Protein AF-0000000079130208 (afdb_homodimer)

Nearest PDB structures (foldseek):
  7znk-assembly1_K  TM=9.258E-01  e=3.453E-11  Homo sapiens
  8qzs-assembly1_E  TM=8.560E-01  e=3.528E-07  Homo sapiens
  4ci8-assembly1_A  TM=9.198E-01  e=1.314E-05  Homo sapiens
  9esi-assembly1_C  TM=5.363E-01  e=1.076E-07  Schizosaccharomyces pombe
  7r7a-assembly1_p  TM=5.835E-01  e=1.689E-06  Saccharomyces cerevisiae BY4741

Solvent-accessible surface area (backbone atoms only — not comparable to full-atom values): 15436 Å² total; per-residue (Å²): 129,77,38,45,34,37,36,29,40,28,37,82,92,51,90,53,72,40,86,67,38,64,41,64,74,58,86,28,56,66,48,26,58,34,60,39,60,75,41,87,49,33,36,36,38,14,12,52,63,18,34,36,33,37,27,36,61,84,76,35,41,66,76,41,67,42,80,52,79,54,35,22,49,30,40,32,49,27,57,84,41,56,33,34,41,34,32,22,78,79,43,37,35,33,34,22,36,52,89,79,44,39,75,77,40,79,46,74,60,77,62,58,81,46,54,51,57,40,79,56,38,60,44,46,39,64,86,45,68,37,36,33,36,33,28,37,57,46,85,70,78,78,57,65,52,84,115,128,75,38,48,33,35,35,26,38,30,38,81,92,50,92,49,77,38,86,66,42,62,43,65,77,58,84,26,55,66,45,25,59,36,55,36,60,76,42,86,50,34,37,37,39,14,13,52,61,18,34,36,33,38,27,36,64,84,78,37,41,68,75,41,67,42,78,51,80,56,35,22,48,30,43,34,50,29,60,84,43,56,34,34,42,35,32,21,78,77,41,36,36,35,34,23,36,52,88,79,44,39,75,75,42,80,45,74,61,77,62,58,81,22,51,52,59,40,79,59,39,62,45,50,40,70,86,47,70,38,34,33,34,33,29,34,54,42,89,66,81,80,54,57,58,76,115

Foldseek 3Di:
DQQKDWDWDDDPVDPDIDGQAIADDDPAHWQDKEAQLVDRQWMWTFAQSQWIFIDRRVVNDTDDTDRHPGRWHEWDAQNVRQWMWIAHFQGKIFIAGNVVRDTPDIDHDDDDPQFPWTWDYWDADPVSPDIDTDTDGDVPPDSPPPD/DQQKDWDWDDDPVDDDTDTQAIADDAPAHWQDKDAQLVDRQWMWTFAQSQWIFIDRRVVSDTDDTDRHPGRWHEWDAQNVRQWMWIAHFQGKIFIAGNVVRDTDDIDHDPDPPLFPWTWDYWDADPVRPDIDTDTDGDVDDGSPPPD

Organism: Lactuca saligna (NCBI:txid75948)

Sequence (294 aa):
MDQTTWVWHIEPHGHSKVKDLELKGHTNSVDQLCWDPKHADLIATASGDKNVCLWDVCSGKCSHQPELSGENINITYKPDGTHVAVENRDDELRILDVRKFKPIHKLKFNYEASILLFVNEIAWNMSGDMLFLTTLPSRAGNPSLALMDQTTWVWHIEPHGHSKVKDLELKGHTNSVDQLCWDPKHADLIATASGDKNVCLWDVCSGKCSHQPELSGENINITYKPDGTHVAVENRDDELRILDVRKFKPIHKLKFNYEASILLFVNEIAWNMSGDMLFLTTLPSRAGNPSLAL

Radius of gyration: 18.21 Å; Cα contacts (8 Å, |Δi|>4): 818; chains: 2; bounding box: 59×43×38 Å

InterPro domains:
  IPR001680 WD40 repeat [PF00400] (22-56)
  IPR001680 WD40 repeat [PS50082] (23-65)
  IPR001680 WD40 repeat [SM00320] (16-56)
  IPR015943 WD40/YVTN repeat-like-containing domain superfamily [G3DSA:2.130.10.10] (1-142)
  IPR019775 WD40 repeat, conserved site [PS00678] (43-57)
  IPR024977 Anaphase-promoting complex subunit 4-like, WD40 domain [PF12894] (74-126)
  IPR036322 WD40-repeat-containing domain superfamily [SSF50978] (2-135)
  IPR040132 TREX component Tex1/THOC3 [PTHR22839] (2-135)

Secondary structure (DSSP, 8-state):
----EEEEEE-TT---EEEEEEE---SS-EEEEEE-SS-TTEEEEEETTSBEEEEETTTTEEEE--B-SS-EEEEEE-TTSSEEEEEETTSEEEEEETTTTEEEEEEE----TTS-EEEEEEEE-TTSS-EEEEEEE-S-S------/---PEEEEEE-TT-S-EEEEEEE---SS-EEEEEE-SS-TTEEEEEETTSBEEEEETTTTEEEE--B-SS-EEEEEE-TTSSEEEEEETTSEEEEEETTTTEEEEEEE----TTS-EEEEEEEE-TTSS-EEEEEEE-SSS------

pLDDT: mean 78.37, std 16.74, range [18.05, 95.06]

Structure (mmCIF, N/CA/C/O backbone):
data_AF-0000000079130208-model_v1
#
loop_
_entity.id
_entity.type
_entity.pdbx_description
1 polymer 'Anaphase-promoting complex subunit 4-like WD40 domain-containing protein'
#
loop_
_atom_site.group_PDB
_atom_site.id
_atom_site.type_symbol
_atom_site.label_atom_id
_atom_site.label_alt_id
_atom_site.label_comp_id
_atom_site.label_asym_id
_atom_site.label_entity_id
_atom_site.label_seq_id
_atom_site.pdbx_PDB_ins_code
_atom_site.Cartn_x
_atom_site.Cartn_y
_atom_site.Cartn_z
_atom_site.occupancy
_atom_site.B_iso_or_equiv
_atom_site.auth_seq_id
_atom_site.auth_comp_id
_atom_site.auth_asym_id
_atom_site.auth_atom_id
_atom_site.pdbx_PDB_model_num
ATOM 1 N N . MET A 1 1 ? -9.805 -18.078 13.758 1 44.69 1 MET A N 1
ATOM 2 C CA . MET A 1 1 ? -10.156 -16.656 13.766 1 44.69 1 MET A CA 1
ATOM 3 C C . MET A 1 1 ? -10.656 -16.219 12.391 1 44.69 1 MET A C 1
ATOM 5 O O . MET A 1 1 ? -10.25 -16.781 11.375 1 44.69 1 MET A O 1
ATOM 9 N N . ASP A 1 2 ? -11.875 -15.523 12.25 1 54 2 ASP A N 1
ATOM 10 C CA . ASP A 1 2 ? -12.484 -15.086 10.992 1 54 2 ASP A CA 1
ATOM 11 C C . ASP A 1 2 ? -11.547 -14.156 10.227 1 54 2 ASP A C 1
ATOM 13 O O . ASP A 1 2 ? -11.219 -13.07 10.703 1 54 2 ASP A O 1
ATOM 17 N N . GLN A 1 3 ? -10.906 -14.711 9.18 1 72.69 3 GLN A N 1
ATOM 18 C CA . GLN A 1 3 ? -9.93 -14 8.359 1 72.69 3 GLN A CA 1
ATOM 19 C C . GLN A 1 3 ? -10.609 -13.211 7.246 1 72.69 3 GLN A C 1
ATOM 21 O O . GLN A 1 3 ? -10.047 -13.047 6.16 1 72.69 3 GLN A O 1
ATOM 26 N N . THR A 1 4 ? -11.797 -12.758 7.602 1 73.62 4 THR A N 1
ATOM 27 C CA . THR A 1 4 ? -12.562 -12.047 6.586 1 73.62 4 THR A CA 1
ATOM 28 C C . THR A 1 4 ? -12.039 -10.625 6.41 1 73.62 4 THR A C 1
ATOM 30 O O . THR A 1 4 ? -11.773 -9.922 7.395 1 73.62 4 THR A O 1
ATOM 33 N N . THR A 1 5 ? -11.711 -10.328 5.16 1 76.81 5 THR A N 1
ATOM 34 C CA . THR A 1 5 ? -11.391 -8.945 4.824 1 76.81 5 THR A CA 1
ATOM 35 C C . THR A 1 5 ? -12.633 -8.211 4.332 1 76.81 5 THR A C 1
ATOM 37 O O . THR A 1 5 ? -13.391 -8.734 3.514 1 76.81 5 THR A O 1
ATOM 40 N N . TRP A 1 6 ? -12.828 -7.074 4.973 1 77.94 6 TRP A N 1
ATOM 41 C CA . TRP A 1 6 ? -13.93 -6.215 4.555 1 77.94 6 TRP A CA 1
ATOM 42 C C . TRP A 1 6 ? -13.422 -5.02 3.758 1 77.94 6 TRP A C 1
ATOM 44 O O . TRP A 1 6 ? -12.414 -4.406 4.125 1 77.94 6 TRP A O 1
ATOM 54 N N . VAL A 1 7 ? -14.133 -4.785 2.684 1 77.12 7 VAL A N 1
ATOM 55 C CA . VAL A 1 7 ? -13.883 -3.576 1.904 1 77.12 7 VAL A CA 1
ATOM 56 C C . VAL A 1 7 ? -15.047 -2.605 2.062 1 77.12 7 VAL A C 1
ATOM 58 O O . VAL A 1 7 ? -16.203 -2.967 1.816 1 77.12 7 VAL A O 1
ATOM 61 N N . TRP A 1 8 ? -14.727 -1.449 2.543 1 78.69 8 TRP A N 1
ATOM 62 C CA . TRP A 1 8 ? -15.703 -0.385 2.73 1 78.69 8 TRP A CA 1
ATOM 63 C C . TRP A 1 8 ? -15.539 0.704 1.676 1 78.69 8 TRP A C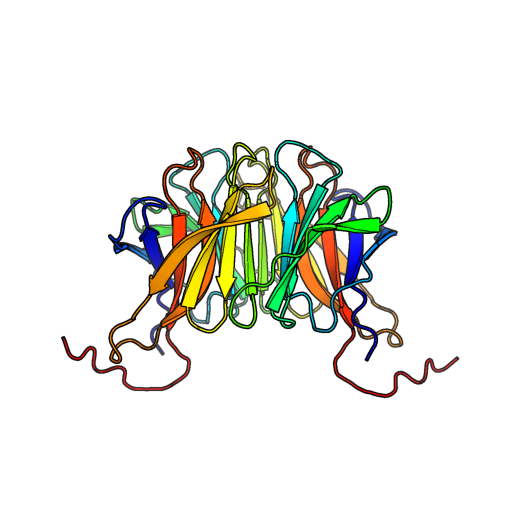 1
ATOM 65 O O . TRP A 1 8 ? -14.414 0.999 1.254 1 78.69 8 TRP A O 1
ATOM 75 N N . HIS A 1 9 ? -16.672 1.173 1.31 1 79.06 9 HIS A N 1
ATOM 76 C CA . HIS A 1 9 ? -16.656 2.346 0.444 1 79.06 9 HIS A CA 1
ATOM 77 C C . HIS A 1 9 ? -16.984 3.613 1.228 1 79.06 9 HIS A C 1
ATOM 79 O O . HIS A 1 9 ? -17.938 3.635 2.014 1 79.06 9 HIS A O 1
ATOM 85 N N . ILE A 1 10 ? -16.078 4.488 1.075 1 76.94 10 ILE A N 1
ATOM 86 C CA . ILE A 1 10 ? -16.328 5.789 1.685 1 76.94 10 ILE A CA 1
ATOM 87 C C . ILE A 1 10 ? -16.266 6.879 0.616 1 76.94 10 ILE A C 1
ATOM 89 O O . ILE A 1 10 ? -15.359 6.891 -0.218 1 76.94 10 ILE A O 1
ATOM 93 N N . GLU A 1 11 ? -17.281 7.672 0.615 1 76.25 11 GLU A N 1
ATOM 94 C CA . GLU A 1 11 ? -17.234 8.852 -0.243 1 76.25 11 GLU A CA 1
ATOM 95 C C . GLU A 1 11 ? -16.453 9.984 0.411 1 76.25 11 GLU A C 1
ATOM 97 O O . GLU A 1 11 ? -16.75 10.383 1.539 1 76.25 11 GLU A O 1
ATOM 102 N N . PRO A 1 12 ? -15.328 10.438 -0.273 1 71.25 12 PRO A N 1
ATOM 103 C CA . PRO A 1 12 ? -14.461 11.445 0.33 1 71.25 12 PRO A CA 1
ATOM 104 C C . PRO A 1 12 ? -15.234 12.664 0.832 1 71.25 12 PRO A C 1
ATOM 106 O O . PRO A 1 12 ? -14.836 13.281 1.823 1 71.25 12 PRO A O 1
ATOM 109 N N . HIS A 1 13 ? -16.312 13.016 0.203 1 69.88 13 HIS A N 1
ATOM 110 C CA . HIS A 1 13 ? -17.047 14.203 0.611 1 69.88 13 HIS A CA 1
ATOM 111 C C . HIS A 1 13 ? -18.297 13.828 1.419 1 69.88 13 HIS A C 1
ATOM 113 O O . HIS A 1 13 ? -19.078 14.695 1.787 1 69.88 13 HIS A O 1
ATOM 119 N N . GLY A 1 14 ? -18.391 12.484 1.77 1 65.56 14 GLY A N 1
ATOM 120 C CA . GLY A 1 14 ? -19.547 12.031 2.506 1 65.56 14 GLY A CA 1
ATOM 121 C C . GLY A 1 14 ? -19.203 11.367 3.826 1 65.56 14 GLY A C 1
ATOM 122 O O . GLY A 1 14 ? -18.031 11.258 4.18 1 65.56 14 GLY A O 1
ATOM 123 N N . HIS A 1 15 ? -20.156 11.195 4.688 1 62.25 15 HIS A N 1
ATOM 124 C CA . HIS A 1 15 ? -19.969 10.562 5.988 1 62.25 15 HIS A CA 1
ATOM 125 C C . HIS A 1 15 ? -20.469 9.117 5.965 1 62.25 15 HIS A C 1
ATOM 127 O O . HIS A 1 15 ? -20.484 8.445 7.004 1 62.25 15 HIS A O 1
ATOM 133 N N . SER A 1 16 ? -20.766 8.812 4.777 1 64.56 16 SER A N 1
ATOM 134 C CA . SER A 1 16 ? -21.344 7.473 4.77 1 64.56 16 SER A CA 1
ATOM 135 C C . SER A 1 16 ? -20.281 6.414 4.465 1 64.56 16 SER A C 1
ATOM 137 O O . SER A 1 16 ? -19.375 6.645 3.664 1 64.56 16 SER A O 1
ATOM 139 N N . LYS A 1 17 ? -20.25 5.488 5.406 1 64.56 17 LYS A N 1
ATOM 140 C CA . LYS A 1 17 ? -19.5 4.262 5.156 1 64.56 17 LYS A CA 1
ATOM 141 C C . LYS A 1 17 ? -20.438 3.084 4.895 1 64.56 17 LYS A C 1
ATOM 143 O O . LYS A 1 17 ? -21.375 2.855 5.652 1 64.56 17 LYS A O 1
ATOM 148 N N . VAL A 1 18 ? -20.297 2.611 3.678 1 68.94 18 VAL A N 1
ATOM 149 C CA . VAL A 1 18 ? -21.109 1.445 3.352 1 68.94 18 VAL A CA 1
ATOM 150 C C . VAL A 1 18 ? -20.203 0.227 3.154 1 68.94 18 VAL A C 1
ATOM 152 O O . VAL A 1 18 ? -19.172 0.311 2.486 1 68.94 18 VAL A O 1
ATOM 155 N N . LYS A 1 19 ? -20.516 -0.741 4.207 1 64.69 19 LYS A N 1
ATOM 156 C CA . LYS A 1 19 ? -19.906 -2.029 3.906 1 64.69 19 LYS A CA 1
ATOM 157 C C . LYS A 1 19 ? -20.266 -2.5 2.502 1 64.69 19 LYS A C 1
ATOM 159 O O . LYS A 1 19 ? -21.453 -2.602 2.162 1 64.69 19 LYS A O 1
ATOM 164 N N . ASP A 1 20 ? -19.125 -2.682 1.84 1 67.19 20 ASP A N 1
ATOM 165 C CA . ASP A 1 20 ? -19.391 -2.967 0.433 1 67.19 20 ASP A CA 1
ATOM 166 C C . ASP A 1 20 ? -19.188 -4.445 0.122 1 67.19 20 ASP A C 1
ATOM 168 O O . ASP A 1 20 ? -20.016 -5.074 -0.538 1 67.19 20 ASP A O 1
ATOM 172 N N . LEU A 1 21 ? -18.062 -4.961 0.604 1 76.56 21 LEU A N 1
ATOM 173 C CA . LEU A 1 21 ? -17.688 -6.262 0.064 1 76.56 21 LEU A CA 1
ATOM 174 C C . LEU A 1 21 ? -16.953 -7.094 1.116 1 76.56 21 LEU A C 1
ATOM 176 O O . LEU A 1 21 ? -16.156 -6.566 1.888 1 76.56 21 LEU A O 1
ATOM 180 N N . GLU A 1 22 ? -17.375 -8.352 1.214 1 80.88 22 GLU A N 1
ATOM 181 C CA . GLU A 1 22 ? -16.688 -9.352 2.021 1 80.88 22 GLU A CA 1
ATOM 182 C C . GLU A 1 22 ? -15.82 -10.258 1.154 1 80.88 22 GLU A C 1
ATOM 184 O O . GLU A 1 22 ? -16.297 -10.852 0.189 1 80.88 22 GLU A O 1
ATOM 189 N N . LEU A 1 23 ? -14.602 -10.25 1.547 1 83.38 23 LEU A N 1
ATOM 190 C CA . LEU A 1 23 ? -13.688 -11.164 0.877 1 83.38 23 LEU A CA 1
ATOM 191 C C . LEU A 1 23 ? -13.297 -12.32 1.8 1 83.38 23 LEU A C 1
ATOM 193 O O . LEU A 1 23 ? -12.586 -12.109 2.787 1 83.38 23 LEU A O 1
ATOM 197 N N . LYS A 1 24 ? -13.852 -13.445 1.445 1 84.62 24 LYS A N 1
ATOM 198 C CA . LYS A 1 24 ? -13.602 -14.648 2.232 1 84.62 24 LYS A CA 1
ATOM 199 C C . LYS A 1 24 ? -12.812 -15.68 1.428 1 84.62 24 LYS A C 1
ATOM 201 O O . LYS A 1 24 ? -13.203 -16.031 0.315 1 84.62 24 LYS A O 1
ATOM 206 N N . GLY A 1 25 ? -11.672 -16.062 2.014 1 84.94 25 GLY A N 1
ATOM 207 C CA . GLY A 1 25 ? -10.891 -17.062 1.323 1 84.94 25 GLY A CA 1
ATOM 208 C C . GLY A 1 25 ? -9.523 -17.281 1.941 1 84.94 25 GLY A C 1
ATOM 209 O O . GLY A 1 25 ? -9.086 -18.422 2.105 1 84.94 25 GLY A O 1
ATOM 210 N N . HIS A 1 26 ? -8.867 -16.188 2.264 1 86.75 26 HIS A N 1
ATOM 211 C CA . HIS A 1 26 ? -7.574 -16.328 2.926 1 86.75 26 HIS A CA 1
ATOM 212 C C . HIS A 1 26 ? -7.715 -17.047 4.262 1 86.75 26 HIS A C 1
ATOM 214 O O . HIS A 1 26 ? -8.734 -16.906 4.941 1 86.75 26 HIS A O 1
ATOM 220 N N . THR A 1 27 ? -6.723 -17.781 4.668 1 86.88 27 THR A N 1
ATOM 221 C CA . THR A 1 27 ? -6.738 -18.547 5.914 1 86.88 27 THR A CA 1
ATOM 222 C C . THR A 1 27 ? -5.863 -17.875 6.969 1 86.88 27 THR A C 1
ATOM 224 O O . THR A 1 27 ? -5.699 -18.406 8.07 1 86.88 27 THR A O 1
ATOM 227 N N . ASN A 1 28 ? -5.254 -16.844 6.641 1 86.62 28 ASN A N 1
ATOM 228 C CA . ASN A 1 28 ? -4.504 -15.961 7.523 1 86.62 28 ASN A CA 1
ATOM 229 C C . ASN A 1 28 ? -4.77 -14.492 7.199 1 86.62 28 ASN A C 1
ATOM 231 O O . ASN A 1 28 ? -5.578 -14.18 6.328 1 86.62 28 ASN A O 1
ATOM 235 N N . SER A 1 29 ? -4.195 -13.625 7.926 1 80.81 29 SER A N 1
ATOM 236 C CA . SER A 1 29 ? -4.457 -12.195 7.777 1 80.81 29 SER A CA 1
ATOM 237 C C . SER A 1 29 ? -4.086 -11.711 6.379 1 80.81 29 SER A C 1
ATOM 239 O O . SER A 1 29 ? -3.107 -12.18 5.793 1 80.81 29 SER A O 1
ATOM 241 N N . VAL A 1 30 ? -4.91 -10.82 5.867 1 85.75 30 VAL A N 1
ATOM 242 C CA . VAL A 1 30 ? -4.578 -10.055 4.668 1 85.75 30 VAL A CA 1
ATOM 243 C C . VAL A 1 30 ? -3.787 -8.812 5.051 1 85.75 30 VAL A C 1
ATOM 245 O O . VAL A 1 30 ? -4.266 -7.984 5.832 1 85.75 30 VAL A O 1
ATOM 248 N N . ASP A 1 31 ? -2.613 -8.625 4.531 1 84.38 31 ASP A N 1
ATOM 249 C CA . ASP A 1 31 ? -1.718 -7.551 4.957 1 84.38 31 ASP A CA 1
ATOM 250 C C . ASP A 1 31 ? -1.841 -6.34 4.035 1 84.38 31 ASP A C 1
ATOM 252 O O . ASP A 1 31 ? -1.642 -5.199 4.469 1 84.38 31 ASP A O 1
ATOM 256 N N . GLN A 1 32 ? -2.09 -6.574 2.803 1 86.12 32 GLN A N 1
ATOM 257 C CA . GLN A 1 32 ? -2.225 -5.484 1.843 1 86.12 32 GLN A CA 1
ATOM 258 C C . GLN A 1 32 ? -3.107 -5.891 0.667 1 86.12 32 GLN A C 1
ATOM 260 O O . GLN A 1 32 ? -3.26 -7.082 0.382 1 86.12 32 GLN A O 1
ATOM 265 N N . LEU A 1 33 ? -3.713 -4.938 0.026 1 86.88 33 LEU A N 1
ATOM 266 C CA . LEU A 1 33 ? -4.496 -5.145 -1.187 1 86.88 33 LEU A CA 1
ATOM 267 C C . LEU A 1 33 ? -4.262 -4.016 -2.184 1 86.88 33 LEU A C 1
ATOM 269 O O . LEU A 1 33 ? -3.779 -2.943 -1.812 1 86.88 33 LEU A O 1
ATOM 273 N N . CYS A 1 34 ? -4.496 -4.207 -3.424 1 87.81 34 CYS A N 1
ATOM 274 C CA . CYS A 1 34 ? -4.438 -3.17 -4.445 1 87.81 34 CYS A CA 1
ATOM 275 C C . CYS A 1 34 ? -5.492 -3.404 -5.52 1 87.81 34 CYS A C 1
ATOM 277 O O . CYS A 1 34 ? -5.773 -4.551 -5.879 1 87.81 34 CYS A O 1
ATOM 279 N N . TRP A 1 35 ? -6.051 -2.322 -5.957 1 86.44 35 TRP A N 1
ATOM 280 C CA . TRP A 1 35 ? -7.031 -2.363 -7.035 1 86.44 35 TRP A CA 1
ATOM 281 C C . TRP A 1 35 ? -6.344 -2.52 -8.391 1 86.44 35 TRP A C 1
ATOM 283 O O . TRP A 1 35 ? -5.297 -1.92 -8.633 1 86.44 35 TRP A O 1
ATOM 293 N N . ASP A 1 36 ? -7.074 -3.275 -9.234 1 89.81 36 ASP A N 1
ATOM 294 C CA . ASP A 1 36 ? -6.656 -3.275 -10.633 1 89.81 36 ASP A CA 1
ATOM 295 C C . ASP A 1 36 ? -6.836 -1.895 -11.258 1 89.81 36 ASP A C 1
ATOM 297 O O . ASP A 1 36 ? -7.91 -1.297 -11.148 1 89.81 36 ASP A O 1
ATOM 301 N N . PRO A 1 37 ? -5.824 -1.424 -11.867 1 88.62 37 PRO A N 1
ATOM 302 C CA . PRO A 1 37 ? -5.914 -0.059 -12.391 1 88.62 37 PRO A CA 1
ATOM 303 C C . PRO A 1 37 ? -6.742 0.027 -13.672 1 88.62 37 PRO A C 1
ATOM 305 O O . PRO A 1 37 ? -7.082 1.126 -14.125 1 88.62 37 PRO A O 1
ATOM 308 N N . LYS A 1 38 ? -7.105 -1.123 -14.203 1 91.75 38 LYS A N 1
ATOM 309 C CA . LYS A 1 38 ? -7.801 -1.128 -15.484 1 91.75 38 LYS A CA 1
ATOM 310 C C . LYS A 1 38 ? -9.195 -1.725 -15.344 1 91.75 38 LYS A C 1
ATOM 312 O O . LYS A 1 38 ? -10.062 -1.492 -16.188 1 91.75 38 LYS A O 1
ATOM 317 N N . HIS A 1 39 ? -9.398 -2.496 -14.391 1 91.38 39 HIS A N 1
ATOM 318 C CA . HIS A 1 39 ? -10.672 -3.168 -14.188 1 91.38 39 HIS A CA 1
ATOM 319 C C . HIS A 1 39 ? -11.234 -2.879 -12.797 1 91.38 39 HIS A C 1
ATOM 321 O O . HIS A 1 39 ? -10.75 -3.422 -11.805 1 91.38 39 HIS A O 1
ATOM 327 N N . ALA A 1 40 ? -12.273 -2.203 -12.742 1 84.88 40 ALA A N 1
ATOM 328 C CA . ALA A 1 40 ? -12.789 -1.619 -11.508 1 84.88 40 ALA A CA 1
ATOM 329 C C . ALA A 1 40 ? -13.305 -2.699 -10.57 1 84.88 40 ALA A C 1
ATOM 331 O O . ALA A 1 40 ? -13.5 -2.453 -9.375 1 84.88 40 ALA A O 1
ATOM 332 N N . ASP A 1 41 ? -13.453 -3.895 -11.047 1 85.06 41 ASP A N 1
ATOM 333 C CA . ASP A 1 41 ? -14.07 -4.926 -10.219 1 85.06 41 ASP A CA 1
ATOM 334 C C . ASP A 1 41 ? -13.039 -5.938 -9.734 1 85.06 41 ASP A C 1
ATOM 336 O O . ASP A 1 41 ? -13.391 -6.969 -9.164 1 85.06 41 ASP A O 1
ATOM 340 N N . LEU A 1 42 ? -11.797 -5.617 -9.953 1 89 42 LEU A N 1
ATOM 341 C CA . LEU A 1 42 ? -10.773 -6.582 -9.578 1 89 42 LEU A CA 1
ATOM 342 C C . LEU A 1 42 ? -9.844 -6 -8.516 1 89 42 LEU A C 1
ATOM 344 O O . LEU A 1 42 ? -9.398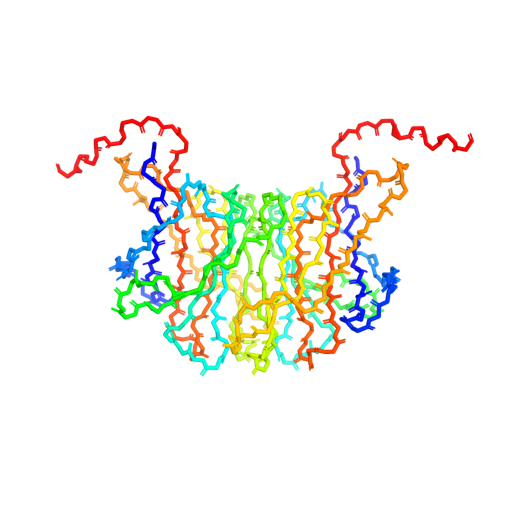 -4.859 -8.633 1 89 42 LEU A O 1
ATOM 348 N N . ILE A 1 43 ? -9.609 -6.828 -7.484 1 89.12 43 ILE A N 1
ATOM 349 C CA . ILE A 1 43 ? -8.68 -6.477 -6.418 1 89.12 43 ILE A CA 1
ATOM 350 C C . ILE A 1 43 ? -7.742 -7.648 -6.141 1 89.12 43 ILE A C 1
ATOM 352 O O . ILE A 1 43 ? -8.156 -8.812 -6.203 1 89.12 43 ILE A O 1
ATOM 356 N N . ALA A 1 44 ? -6.512 -7.328 -5.84 1 91.62 44 ALA A N 1
ATOM 357 C CA . ALA A 1 44 ? -5.555 -8.352 -5.434 1 91.62 44 ALA A CA 1
ATOM 358 C C . ALA A 1 44 ? -5.188 -8.211 -3.961 1 91.62 44 ALA A C 1
ATOM 360 O O . ALA A 1 44 ? -5.059 -7.098 -3.451 1 91.62 44 ALA A O 1
ATOM 361 N N . THR A 1 45 ? -5.031 -9.336 -3.273 1 89.81 45 THR A N 1
ATOM 362 C CA . THR A 1 45 ? -4.668 -9.32 -1.86 1 89.81 45 THR A CA 1
ATOM 363 C C . THR A 1 45 ? -3.414 -10.156 -1.613 1 89.81 45 THR A C 1
ATOM 365 O O . THR A 1 45 ? -3.221 -11.195 -2.244 1 89.81 45 THR A O 1
ATOM 368 N N . ALA A 1 46 ? -2.6 -9.68 -0.73 1 91.94 46 ALA A N 1
ATOM 369 C CA . ALA A 1 46 ? -1.464 -10.414 -0.177 1 91.94 46 ALA A CA 1
ATOM 370 C C . ALA A 1 46 ? -1.736 -10.844 1.261 1 91.94 46 ALA A C 1
ATOM 372 O O . ALA A 1 46 ? -2.188 -10.039 2.082 1 91.94 46 ALA A O 1
ATOM 373 N N . SER A 1 47 ? -1.449 -12.117 1.531 1 89.12 47 SER A N 1
ATOM 374 C CA . SER A 1 47 ? -1.831 -12.656 2.832 1 89.12 47 SER A CA 1
ATOM 375 C C . SER A 1 47 ? -0.671 -13.398 3.482 1 89.12 47 SER A C 1
ATOM 377 O O . SER A 1 47 ? 0.222 -13.898 2.791 1 89.12 47 SER A O 1
ATOM 379 N N . GLY A 1 48 ? -0.777 -13.508 4.781 1 89.12 48 GLY A N 1
ATOM 380 C CA . GLY A 1 48 ? 0.153 -14.305 5.566 1 89.12 48 GLY A CA 1
ATOM 381 C C . GLY A 1 48 ? 0.016 -15.789 5.324 1 89.12 48 GLY A C 1
ATOM 382 O O . GLY A 1 48 ? 0.886 -16.578 5.715 1 89.12 48 GLY A O 1
ATOM 383 N N . ASP A 1 49 ? -1.043 -16.219 4.672 1 89.12 49 ASP A N 1
ATOM 384 C CA . ASP A 1 49 ? -1.239 -17.625 4.398 1 89.12 49 ASP A CA 1
ATOM 385 C C . ASP A 1 49 ? -0.401 -18.078 3.203 1 89.12 49 ASP A C 1
ATOM 387 O O . ASP A 1 49 ? -0.582 -19.188 2.691 1 89.12 49 ASP A O 1
ATOM 391 N N . LYS A 1 50 ? 0.41 -17.234 2.668 1 93.31 50 LYS A N 1
ATOM 392 C CA . LYS A 1 50 ? 1.393 -17.438 1.608 1 93.31 50 LYS A CA 1
ATOM 393 C C . LYS A 1 50 ? 0.729 -17.422 0.234 1 93.31 50 LYS A C 1
ATOM 395 O O . LYS A 1 50 ? 1.376 -17.719 -0.776 1 93.31 50 LYS A O 1
ATOM 400 N N . ASN A 1 51 ? -0.544 -17.078 0.2 1 91.69 51 ASN A N 1
ATOM 401 C CA . ASN A 1 51 ? -1.252 -16.938 -1.067 1 91.69 51 ASN A CA 1
ATOM 402 C C . ASN A 1 51 ? -1.507 -15.461 -1.398 1 91.69 51 ASN A C 1
ATOM 404 O O . ASN A 1 51 ? -1.555 -14.617 -0.503 1 91.69 51 ASN A O 1
ATOM 408 N N . VAL A 1 52 ? -1.58 -15.281 -2.688 1 94.12 52 VAL A N 1
ATOM 409 C CA . VAL A 1 52 ? -2.199 -14.07 -3.213 1 94.12 52 VAL A CA 1
ATOM 410 C C . VAL A 1 52 ? -3.496 -14.422 -3.938 1 94.12 52 VAL A C 1
ATOM 412 O O . VAL A 1 52 ? -3.633 -15.523 -4.477 1 94.12 52 VAL A O 1
ATOM 415 N N . CYS A 1 53 ? -4.402 -13.5 -3.814 1 92.31 53 CYS A N 1
ATOM 416 C CA . CYS A 1 53 ? -5.68 -13.766 -4.465 1 92.31 53 CYS A CA 1
ATOM 417 C C . CYS A 1 53 ? -6.105 -12.594 -5.336 1 92.31 53 CYS A C 1
ATOM 419 O O . CYS A 1 53 ? -5.934 -11.438 -4.945 1 92.31 53 CYS A O 1
ATOM 421 N N . LEU A 1 54 ? -6.52 -12.938 -6.477 1 92.12 54 LEU A N 1
ATOM 422 C CA . LEU A 1 54 ? -7.254 -11.992 -7.316 1 92.12 54 LEU A CA 1
ATOM 423 C C . LEU A 1 54 ? -8.758 -12.18 -7.152 1 92.12 54 LEU A C 1
ATOM 425 O O . LEU A 1 54 ? -9.289 -13.258 -7.418 1 92.12 54 LEU A O 1
ATOM 429 N N . TRP A 1 55 ? -9.375 -11.055 -6.723 1 89.56 55 TRP A N 1
ATOM 430 C CA . TRP A 1 55 ? -10.805 -11.109 -6.426 1 89.56 55 TRP A CA 1
ATOM 431 C C . TRP A 1 55 ? -11.609 -10.344 -7.473 1 89.56 55 TRP A C 1
ATOM 433 O O . TRP A 1 55 ? -11.219 -9.25 -7.891 1 89.56 55 TRP A O 1
ATOM 443 N N . ASP A 1 56 ? -12.711 -10.977 -7.848 1 87 56 ASP A N 1
ATOM 444 C CA . ASP A 1 56 ? -13.812 -10.234 -8.438 1 87 56 ASP A CA 1
ATOM 445 C C . ASP A 1 56 ? -14.766 -9.711 -7.367 1 87 56 ASP A C 1
ATOM 447 O O . ASP A 1 56 ? -15.414 -10.5 -6.676 1 87 56 ASP A O 1
ATOM 451 N N . VAL A 1 57 ? -14.805 -8.406 -7.207 1 80.44 57 VAL A N 1
ATOM 452 C CA . VAL A 1 57 ? -15.508 -7.844 -6.059 1 80.44 57 VAL A CA 1
ATOM 453 C C . VAL A 1 57 ? -17.016 -7.973 -6.266 1 80.44 57 VAL A C 1
ATOM 455 O O . VAL A 1 57 ? -17.797 -7.863 -5.312 1 80.44 57 VAL A O 1
ATOM 458 N N . CYS A 1 58 ? -17.438 -8.203 -7.473 1 82.06 58 CYS A N 1
ATOM 459 C CA . CYS A 1 58 ? -18.859 -8.422 -7.715 1 82.06 58 CYS A CA 1
ATOM 460 C C . CYS A 1 58 ? -19.297 -9.781 -7.195 1 82.06 58 CYS A C 1
ATOM 462 O O . CYS A 1 58 ? -20.344 -9.898 -6.539 1 82.06 58 CYS A O 1
ATOM 464 N N . SER A 1 59 ? -18.531 -10.75 -7.371 1 84.12 59 SER A N 1
ATOM 465 C CA . SER A 1 59 ? -18.891 -12.109 -6.965 1 84.12 59 SER A CA 1
ATOM 466 C C . SER A 1 59 ? -18.328 -12.438 -5.586 1 84.12 59 SER A C 1
ATOM 468 O O . SER A 1 59 ? -18.797 -13.359 -4.926 1 84.12 59 SER A O 1
ATOM 470 N N . GLY A 1 60 ? -17.328 -11.734 -5.219 1 81.25 60 GLY A N 1
ATOM 471 C CA . GLY A 1 60 ? -16.641 -12.016 -3.963 1 81.25 60 GLY A CA 1
ATOM 472 C C . GLY A 1 60 ? -15.766 -13.25 -4.023 1 81.25 60 GLY A C 1
ATOM 473 O O . GLY A 1 60 ? -15.398 -13.805 -2.99 1 81.25 60 GLY A O 1
ATOM 474 N N . LYS A 1 61 ? -15.461 -13.641 -5.199 1 85.75 61 LYS A N 1
ATOM 475 C CA . LYS A 1 61 ? -14.68 -14.867 -5.348 1 85.75 61 LYS A CA 1
ATOM 476 C C . LYS A 1 61 ? -13.227 -14.555 -5.695 1 85.75 61 LYS A C 1
ATOM 478 O O . LYS A 1 61 ? -12.945 -13.586 -6.395 1 85.75 61 LYS A O 1
ATOM 483 N N . CYS A 1 62 ? -12.43 -15.391 -5.094 1 83.88 62 CYS A N 1
ATOM 484 C CA . CYS A 1 62 ? -11.023 -15.391 -5.48 1 83.88 62 CYS A CA 1
ATOM 485 C C . CYS A 1 62 ? -10.805 -16.203 -6.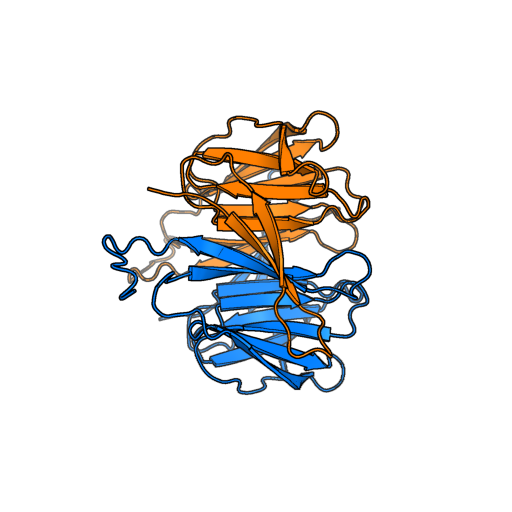746 1 83.88 62 CYS A C 1
ATOM 487 O O . CYS A 1 62 ? -11.141 -17.391 -6.793 1 83.88 62 CYS A O 1
ATOM 489 N N . SER A 1 63 ? -10.344 -15.617 -7.723 1 73.44 63 SER A N 1
ATOM 490 C CA . SER A 1 63 ? -10.219 -16.281 -9.016 1 73.44 63 SER A CA 1
ATOM 491 C C . SER A 1 63 ? -8.914 -17.062 -9.117 1 73.44 63 SER A C 1
ATOM 493 O O . SER A 1 63 ? -8.867 -18.125 -9.75 1 73.44 63 SER A O 1
ATOM 495 N N . HIS A 1 64 ? -7.848 -16.578 -8.609 1 72.5 64 HIS A N 1
ATOM 496 C CA . HIS A 1 64 ? -6.543 -17.219 -8.711 1 72.5 64 HIS A CA 1
ATOM 497 C C . HIS A 1 64 ? -5.773 -17.109 -7.395 1 72.5 64 HIS A C 1
ATOM 499 O O . HIS A 1 64 ? -5.867 -16.109 -6.695 1 72.5 64 HIS A O 1
ATOM 505 N N . GLN A 1 65 ? -5.172 -18.328 -7.117 1 75.25 65 GLN A N 1
ATOM 506 C CA . GLN A 1 65 ? -4.391 -18.328 -5.887 1 75.25 65 GLN A CA 1
ATOM 507 C C . GLN A 1 65 ? -3.068 -19.062 -6.074 1 75.25 65 GLN A C 1
ATOM 509 O O . GLN A 1 65 ? -2.949 -20.234 -5.711 1 75.25 65 GLN A O 1
ATOM 514 N N . PRO A 1 66 ? -2.18 -18.297 -6.707 1 81.81 66 PRO A N 1
ATOM 515 C CA . PRO A 1 66 ? -0.877 -18.969 -6.73 1 81.81 66 PRO A CA 1
ATOM 516 C C . PRO A 1 66 ? -0.246 -19.078 -5.344 1 81.81 66 PRO A C 1
ATOM 518 O O . PRO A 1 66 ? -0.437 -18.188 -4.504 1 81.81 66 PRO A O 1
ATOM 521 N N . GLU A 1 67 ? 0.28 -20.234 -5.086 1 80 67 GLU A N 1
ATOM 522 C CA . GLU A 1 67 ? 1.111 -20.312 -3.889 1 80 67 GLU A CA 1
ATOM 523 C C . GLU A 1 67 ? 2.492 -19.703 -4.133 1 80 67 GLU A C 1
ATOM 525 O O . GLU A 1 67 ? 3.184 -20.094 -5.078 1 80 67 GLU A O 1
ATOM 530 N N . LEU A 1 68 ? 2.711 -18.672 -3.414 1 87.88 68 LEU A N 1
ATOM 531 C CA . LEU A 1 68 ? 4.043 -18.078 -3.428 1 87.88 68 LEU A CA 1
ATOM 532 C C . LEU A 1 68 ? 4.844 -18.516 -2.203 1 87.88 68 LEU A C 1
ATOM 534 O O . LEU A 1 68 ? 4.355 -19.297 -1.385 1 87.88 68 LEU A O 1
ATOM 538 N N . SER A 1 69 ? 6.051 -18.156 -2.184 1 85.06 69 SER A N 1
ATOM 539 C CA . SER A 1 69 ? 6.891 -18.5 -1.043 1 85.06 69 SER A CA 1
ATOM 540 C C . SER A 1 69 ? 6.742 -17.484 0.081 1 85.06 69 SER A C 1
ATOM 542 O O . SER A 1 69 ? 6.68 -16.281 -0.171 1 85.06 69 SER A O 1
ATOM 544 N N . GLY A 1 70 ? 6.43 -17.984 1.338 1 90.25 70 GLY A N 1
ATOM 545 C CA . GLY A 1 70 ? 6.496 -17.141 2.518 1 90.25 70 GLY A CA 1
ATOM 546 C C . GLY A 1 70 ? 5.223 -16.344 2.754 1 90.25 70 GLY A C 1
ATOM 547 O O . GLY A 1 70 ? 4.238 -16.516 2.031 1 90.25 70 GLY A O 1
ATOM 548 N N . GLU A 1 71 ? 5.191 -15.578 3.803 1 92.62 71 GLU A N 1
ATOM 549 C CA . GLU A 1 71 ? 4.102 -14.664 4.148 1 92.62 71 GLU A CA 1
ATOM 550 C C . GLU A 1 71 ? 4.148 -13.398 3.301 1 92.62 71 GLU A C 1
ATOM 552 O O . GLU A 1 71 ? 5.035 -12.562 3.477 1 92.62 71 GLU A O 1
ATOM 557 N N . ASN A 1 72 ? 3.186 -13.211 2.406 1 92.31 72 ASN A N 1
ATOM 558 C CA . ASN A 1 72 ? 3.146 -12.039 1.545 1 92.31 72 ASN A CA 1
ATOM 559 C C . ASN A 1 72 ? 2.613 -10.812 2.289 1 92.31 72 ASN A C 1
ATOM 561 O O . ASN A 1 72 ? 1.523 -10.859 2.865 1 92.31 72 ASN A O 1
ATOM 565 N N . ILE A 1 73 ? 3.355 -9.664 2.207 1 89.81 73 ILE A N 1
ATOM 566 C CA . ILE A 1 73 ? 2.998 -8.539 3.061 1 89.81 73 ILE A CA 1
ATOM 567 C C . ILE A 1 73 ? 2.744 -7.297 2.203 1 89.81 73 ILE A C 1
ATOM 569 O O . ILE A 1 73 ? 2.051 -6.371 2.629 1 89.81 73 ILE A O 1
ATOM 573 N N . ASN A 1 74 ? 3.322 -7.25 1.033 1 90.31 74 ASN A N 1
ATOM 574 C CA . ASN A 1 74 ? 3.117 -6.121 0.132 1 90.31 74 ASN A CA 1
ATOM 575 C C . ASN A 1 74 ? 2.67 -6.582 -1.252 1 90.31 74 ASN A C 1
ATOM 577 O O . ASN A 1 74 ? 3.125 -7.617 -1.744 1 90.31 74 ASN A O 1
ATOM 581 N N . ILE A 1 75 ? 1.828 -5.801 -1.853 1 92.56 75 ILE A N 1
ATOM 582 C CA . ILE A 1 75 ? 1.342 -6.098 -3.195 1 92.56 75 ILE A CA 1
ATOM 583 C C . ILE A 1 75 ? 0.993 -4.801 -3.918 1 92.56 75 ILE A C 1
ATOM 585 O O . ILE A 1 75 ? 0.436 -3.877 -3.316 1 92.56 75 ILE A O 1
ATOM 589 N N . THR A 1 76 ? 1.35 -4.711 -5.191 1 92 76 THR A N 1
ATOM 590 C CA . THR A 1 76 ? 1.021 -3.531 -5.98 1 92 76 THR A CA 1
ATOM 591 C C . THR A 1 76 ? 0.874 -3.893 -7.457 1 92 76 THR A C 1
ATOM 593 O O . THR A 1 76 ? 1.62 -4.727 -7.973 1 92 76 THR A O 1
ATOM 596 N N . TYR A 1 77 ? -0.092 -3.207 -8.133 1 93 77 TYR A N 1
ATOM 597 C CA . TYR A 1 77 ? -0.262 -3.355 -9.57 1 93 77 TYR A CA 1
ATOM 598 C C . TYR A 1 77 ? 0.72 -2.473 -10.328 1 93 77 TYR A C 1
ATOM 600 O O . TYR A 1 77 ? 0.962 -1.326 -9.945 1 93 77 TYR A O 1
ATOM 608 N N . LYS A 1 78 ? 1.162 -3.105 -11.375 1 92 78 LYS A N 1
ATOM 609 C CA . LYS A 1 78 ? 1.721 -2.234 -12.406 1 92 78 LYS A CA 1
ATOM 610 C C . LYS A 1 78 ? 0.647 -1.324 -12.992 1 92 78 LYS A C 1
ATOM 612 O O . LYS A 1 78 ? -0.5 -1.739 -13.172 1 92 78 LYS A O 1
ATOM 617 N N . PRO A 1 79 ? 1.027 -0.099 -13.352 1 89.62 79 PRO A N 1
ATOM 618 C CA . PRO A 1 79 ? -0.003 0.869 -13.734 1 89.62 79 PRO A CA 1
ATOM 619 C C . PRO A 1 79 ? -0.785 0.438 -14.969 1 89.62 79 PRO A C 1
ATOM 621 O O . PRO A 1 79 ? -1.952 0.806 -15.125 1 89.62 79 PRO A O 1
ATOM 624 N N . ASP A 1 80 ? -0.281 -0.354 -15.812 1 91.88 80 ASP A N 1
ATOM 625 C CA . ASP A 1 80 ? -0.983 -0.764 -17.031 1 91.88 80 ASP A CA 1
ATOM 626 C C . ASP A 1 80 ? -1.847 -1.998 -16.766 1 91.88 80 ASP A C 1
ATOM 628 O O . ASP A 1 80 ? -2.506 -2.5 -17.688 1 91.88 80 ASP A O 1
ATOM 632 N N . GLY A 1 81 ? -1.738 -2.5 -15.539 1 93.38 81 GLY A N 1
ATOM 633 C CA . GLY A 1 81 ? -2.605 -3.594 -15.133 1 93.38 81 GLY A CA 1
ATOM 634 C C . GLY A 1 81 ? -2.105 -4.953 -15.578 1 93.38 81 GLY A C 1
ATOM 635 O O . GLY A 1 81 ? -2.807 -5.957 -15.43 1 93.38 81 GLY A O 1
ATOM 636 N N . THR A 1 82 ? -0.894 -5.012 -16.094 1 94.38 82 THR A N 1
ATOM 637 C CA . THR A 1 82 ? -0.431 -6.25 -16.719 1 94.38 82 THR A CA 1
ATOM 638 C C . THR A 1 82 ? 0.271 -7.137 -15.695 1 94.38 82 THR A C 1
ATOM 640 O O . THR A 1 82 ? 0.31 -8.359 -15.844 1 94.38 82 THR A O 1
ATOM 643 N N . HIS A 1 83 ? 0.873 -6.496 -14.656 1 94.19 83 HIS A N 1
ATOM 644 C CA . HIS A 1 83 ? 1.629 -7.25 -13.664 1 94.19 83 HIS A CA 1
ATOM 645 C C . HIS A 1 83 ? 1.28 -6.805 -12.25 1 94.19 83 HIS A C 1
ATOM 647 O O . HIS A 1 83 ? 0.825 -5.68 -12.039 1 94.19 83 HIS A O 1
ATOM 653 N N . VAL A 1 84 ? 1.513 -7.727 -11.359 1 94.56 84 VAL A N 1
ATOM 654 C CA . VAL A 1 84 ? 1.475 -7.461 -9.922 1 94.56 84 VAL A CA 1
ATOM 655 C C . VAL A 1 84 ? 2.818 -7.828 -9.297 1 94.56 84 VAL A C 1
ATOM 657 O O . VAL A 1 84 ? 3.398 -8.867 -9.617 1 94.56 84 VAL A O 1
ATOM 660 N N . ALA A 1 85 ? 3.324 -6.926 -8.469 1 92.88 85 ALA A N 1
ATOM 661 C CA . ALA A 1 85 ? 4.5 -7.23 -7.652 1 92.88 85 ALA A CA 1
ATOM 662 C C . ALA A 1 85 ? 4.098 -7.613 -6.23 1 92.88 85 ALA A C 1
ATOM 664 O O . ALA A 1 85 ? 3.229 -6.973 -5.629 1 92.88 85 ALA A O 1
ATOM 665 N N . VAL A 1 86 ? 4.699 -8.656 -5.746 1 93.62 86 VAL A N 1
ATOM 666 C CA . VAL A 1 86 ? 4.418 -9.148 -4.402 1 93.62 86 VAL A CA 1
ATOM 667 C C . VAL A 1 86 ? 5.723 -9.328 -3.633 1 93.62 86 VAL A C 1
ATOM 669 O O . VAL A 1 86 ? 6.676 -9.922 -4.145 1 93.62 86 VAL A O 1
ATOM 672 N N . GLU A 1 87 ? 5.734 -8.75 -2.494 1 90.75 87 GLU A N 1
ATOM 673 C CA . GLU A 1 87 ? 6.875 -8.914 -1.599 1 90.75 87 GLU A CA 1
ATOM 674 C C . GLU A 1 87 ? 6.473 -9.648 -0.323 1 90.75 87 GLU A C 1
ATOM 676 O O . GLU A 1 87 ? 5.414 -9.375 0.249 1 90.75 87 GLU A O 1
ATOM 681 N N . ASN A 1 88 ? 7.32 -10.617 0.054 1 90 88 ASN A N 1
ATOM 682 C CA . ASN A 1 88 ? 7.023 -11.352 1.28 1 90 88 ASN A CA 1
ATOM 683 C C . ASN A 1 88 ? 7.984 -10.977 2.404 1 90 88 ASN A C 1
ATOM 685 O O . ASN A 1 88 ? 8.859 -10.133 2.221 1 90 88 ASN A O 1
ATOM 689 N N . ARG A 1 89 ? 7.82 -11.562 3.576 1 87.38 89 ARG A N 1
ATOM 690 C CA . ARG A 1 89 ? 8.555 -11.211 4.789 1 87.38 89 ARG A CA 1
ATOM 691 C C . ARG A 1 89 ? 10.023 -11.617 4.68 1 87.38 89 ARG A C 1
ATOM 693 O O . ARG A 1 89 ? 10.859 -11.156 5.461 1 87.38 89 ARG A O 1
ATOM 700 N N . ASP A 1 90 ? 10.367 -12.484 3.781 1 83.88 90 ASP A N 1
ATOM 701 C CA . ASP A 1 90 ? 11.734 -12.945 3.602 1 83.88 90 ASP A CA 1
ATOM 702 C C . ASP A 1 90 ? 12.461 -12.117 2.549 1 83.88 90 ASP A C 1
ATOM 704 O O . ASP A 1 90 ? 13.492 -12.539 2.018 1 83.88 90 ASP A O 1
ATOM 708 N N . ASP A 1 91 ? 11.828 -11.039 2.168 1 81.75 91 ASP A N 1
ATOM 709 C CA . ASP A 1 91 ? 12.383 -10.094 1.205 1 81.75 91 ASP A CA 1
ATOM 710 C C . ASP A 1 91 ? 12.523 -10.734 -0.175 1 81.75 91 ASP A C 1
ATOM 712 O O . ASP A 1 91 ? 13.531 -10.539 -0.858 1 81.75 91 ASP A O 1
ATOM 716 N N . GLU A 1 92 ? 11.625 -11.531 -0.458 1 86.94 92 GLU A N 1
ATOM 717 C CA . GLU A 1 92 ? 11.477 -12.055 -1.812 1 86.94 92 GLU A CA 1
ATOM 718 C C . GLU A 1 92 ? 10.398 -11.305 -2.582 1 86.94 92 GLU A C 1
ATOM 720 O O . GLU A 1 92 ? 9.273 -11.148 -2.094 1 86.94 92 GLU A O 1
ATOM 725 N N . LEU A 1 93 ? 10.836 -10.852 -3.73 1 89 93 LEU A N 1
ATOM 726 C CA . LEU A 1 93 ? 9.922 -10.164 -4.637 1 89 93 LEU A CA 1
ATOM 727 C C . LEU A 1 93 ? 9.516 -11.078 -5.793 1 89 93 LEU A C 1
ATOM 729 O O . LEU A 1 93 ? 10.375 -11.688 -6.434 1 89 93 LEU A O 1
ATOM 733 N N . ARG A 1 94 ? 8.234 -11.172 -6.004 1 91.88 94 ARG A N 1
ATOM 734 C CA . ARG A 1 94 ? 7.684 -11.898 -7.141 1 91.88 94 ARG A CA 1
ATOM 735 C C . ARG A 1 94 ? 6.871 -10.977 -8.039 1 91.88 94 ARG A C 1
ATOM 737 O O . ARG A 1 94 ? 6.133 -10.117 -7.555 1 91.88 94 ARG A O 1
ATOM 744 N N . ILE A 1 95 ? 7.129 -11.203 -9.312 1 92.31 95 ILE A N 1
ATOM 745 C CA . ILE A 1 95 ? 6.297 -10.523 -10.297 1 92.31 95 ILE A CA 1
ATOM 746 C C . ILE A 1 95 ? 5.344 -11.523 -10.945 1 92.31 95 ILE A C 1
ATOM 748 O O . ILE A 1 95 ? 5.773 -12.562 -11.461 1 92.31 95 ILE A O 1
ATOM 752 N N . LEU A 1 96 ? 4.066 -11.219 -10.898 1 94.19 96 LEU A N 1
ATOM 753 C CA . LEU A 1 96 ? 3.041 -12.078 -11.484 1 94.19 96 LEU A CA 1
ATOM 754 C C . LEU A 1 96 ? 2.471 -11.461 -12.758 1 94.19 96 LEU A C 1
ATOM 756 O O . LEU A 1 96 ? 2.258 -10.25 -12.82 1 94.19 96 LEU A O 1
ATOM 760 N N . ASP A 1 97 ? 2.248 -12.32 -13.727 1 92.75 97 ASP A N 1
ATOM 761 C CA . ASP A 1 97 ? 1.407 -11.938 -14.852 1 92.75 97 ASP A CA 1
ATOM 762 C C . ASP A 1 97 ? -0.072 -11.977 -14.477 1 92.75 97 ASP A C 1
ATOM 764 O O . ASP A 1 97 ? -0.56 -12.977 -13.953 1 92.75 97 ASP A O 1
ATOM 768 N N . VAL A 1 98 ? -0.786 -10.867 -14.742 1 92.81 98 VAL A N 1
ATOM 769 C CA . VAL A 1 98 ? -2.16 -10.766 -14.266 1 92.81 98 VAL A CA 1
ATOM 770 C C . VAL A 1 98 ? -3.053 -11.727 -15.039 1 92.81 98 VAL A C 1
ATOM 772 O O . VAL A 1 98 ? -4.039 -12.242 -14.508 1 92.81 98 VAL A O 1
ATOM 775 N N . ARG A 1 99 ? -2.781 -12 -16.266 1 89.31 99 ARG A N 1
ATOM 776 C CA . ARG A 1 99 ? -3.625 -12.852 -17.094 1 89.31 99 ARG A CA 1
ATOM 777 C C . ARG A 1 99 ? -3.611 -14.289 -16.578 1 89.31 99 ARG A C 1
ATOM 779 O O . ARG A 1 99 ? -4.668 -14.891 -16.375 1 89.31 99 ARG A O 1
ATOM 786 N N . LYS A 1 100 ? -2.469 -14.797 -16.281 1 88.12 100 LYS A N 1
ATOM 787 C CA . LYS A 1 100 ? -2.348 -16.156 -15.766 1 88.12 100 LYS A CA 1
ATOM 788 C C . LYS A 1 100 ? -2.266 -16.172 -14.242 1 88.12 100 LYS A C 1
ATOM 790 O O . LYS A 1 100 ? -2.506 -17.203 -13.609 1 88.12 100 LYS A O 1
ATOM 795 N N . PHE A 1 101 ? -1.921 -15.055 -13.68 1 89.44 101 PHE A N 1
ATOM 796 C CA . PHE A 1 101 ? -1.7 -14.766 -12.266 1 89.44 101 PHE A CA 1
ATOM 797 C C . PHE A 1 101 ? -0.697 -15.75 -11.664 1 89.44 101 PHE A C 1
ATOM 799 O O . PHE A 1 101 ? -0.965 -16.359 -10.633 1 89.44 101 PHE A O 1
ATOM 806 N N . LYS A 1 102 ? 0.363 -15.961 -12.391 1 89.19 102 LYS A N 1
ATOM 807 C CA . LYS A 1 102 ? 1.501 -16.781 -11.984 1 89.19 102 LYS A CA 1
ATOM 808 C C . LYS A 1 102 ? 2.779 -15.953 -11.914 1 89.19 102 LYS A C 1
ATOM 810 O O . LYS A 1 102 ? 2.947 -14.992 -12.664 1 89.19 102 LYS A O 1
ATOM 815 N N . PRO A 1 103 ? 3.582 -16.391 -10.977 1 89.81 103 PRO A N 1
ATOM 816 C CA . PRO A 1 103 ? 4.859 -15.688 -10.922 1 89.81 103 PRO A CA 1
ATOM 817 C C . PRO A 1 103 ? 5.711 -15.898 -12.172 1 89.81 103 PRO A C 1
ATOM 819 O O . PRO A 1 103 ? 5.812 -17.031 -12.664 1 89.81 103 PRO A O 1
ATOM 822 N N . ILE A 1 104 ? 6.254 -14.844 -12.695 1 87.56 104 ILE A N 1
ATOM 823 C CA . ILE A 1 104 ? 7.086 -14.938 -13.883 1 87.56 104 ILE A CA 1
ATOM 824 C C . ILE A 1 104 ? 8.508 -14.484 -13.562 1 87.56 104 ILE A C 1
ATOM 826 O O . ILE A 1 104 ? 9.43 -14.68 -14.359 1 87.56 104 ILE A O 1
ATOM 830 N N . HIS A 1 105 ? 8.695 -13.781 -12.469 1 84.88 105 HIS A N 1
ATOM 831 C CA . HIS A 1 105 ? 10 -13.328 -12.016 1 84.88 105 HIS A CA 1
ATOM 832 C C . HIS A 1 105 ? 10.117 -13.398 -10.5 1 84.88 105 HIS A C 1
ATOM 834 O O . HIS A 1 105 ? 9.125 -13.211 -9.789 1 84.88 105 HIS A O 1
ATOM 840 N N . LYS A 1 106 ? 11.289 -13.773 -10.07 1 86 106 LYS A N 1
ATOM 841 C CA . LYS A 1 106 ? 11.633 -13.82 -8.648 1 86 106 LYS A CA 1
ATOM 842 C C . LYS A 1 106 ? 12.93 -13.062 -8.375 1 86 106 LYS A C 1
ATOM 844 O O . LYS A 1 106 ? 13.922 -13.242 -9.086 1 86 106 LYS A O 1
ATOM 849 N N . LEU A 1 107 ? 12.789 -12.164 -7.387 1 80.62 107 LEU A N 1
ATOM 850 C CA . LEU A 1 107 ? 13.969 -11.445 -6.922 1 80.62 107 LEU A CA 1
ATOM 851 C C . LEU A 1 107 ? 14.117 -11.562 -5.406 1 80.62 107 LEU A C 1
ATOM 853 O O . LEU A 1 107 ? 13.133 -11.461 -4.672 1 80.62 107 LEU A O 1
ATOM 857 N N . LYS A 1 108 ? 15.336 -11.953 -4.992 1 79.94 108 LYS A N 1
ATOM 858 C CA . LYS A 1 108 ? 15.648 -11.992 -3.564 1 79.94 108 LYS A CA 1
ATOM 859 C C . LYS A 1 108 ? 16.688 -10.938 -3.203 1 79.94 108 LYS A C 1
ATOM 861 O O . LYS A 1 108 ? 17.703 -10.797 -3.895 1 79.94 108 LYS A O 1
ATOM 866 N N . PHE A 1 109 ? 16.25 -10.148 -2.266 1 70.56 109 PHE A N 1
ATOM 867 C CA . PHE A 1 109 ? 17.172 -9.109 -1.823 1 70.56 109 P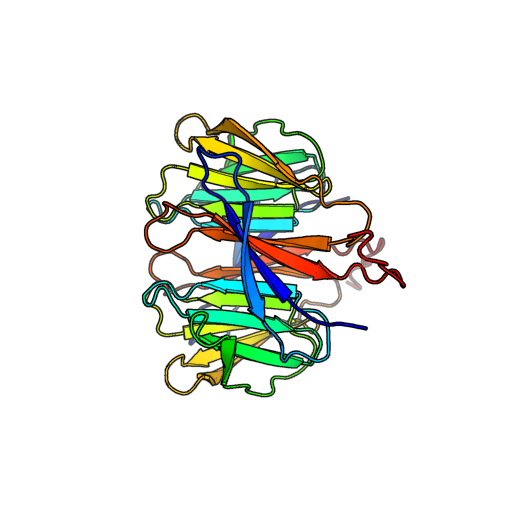HE A CA 1
ATOM 868 C C . PHE A 1 109 ? 17.969 -9.562 -0.603 1 70.56 109 PHE A C 1
ATOM 870 O O . PHE A 1 109 ? 17.391 -10.102 0.347 1 70.56 109 PHE A O 1
ATOM 877 N N . ASN A 1 110 ? 19.25 -9.844 -0.828 1 60.03 110 ASN A N 1
ATOM 878 C CA . ASN A 1 110 ? 20.141 -10.172 0.276 1 60.03 110 ASN A CA 1
ATOM 879 C C . ASN A 1 110 ? 20.75 -8.922 0.903 1 60.03 110 ASN A C 1
ATOM 881 O O . ASN A 1 110 ? 21.359 -8.109 0.21 1 60.03 110 ASN A O 1
ATOM 885 N N . TYR A 1 111 ? 19.938 -8.383 1.787 1 53.81 111 TYR A N 1
ATOM 886 C CA . TYR A 1 111 ? 20.594 -7.246 2.426 1 53.81 111 TYR A CA 1
ATOM 887 C C . TYR A 1 111 ? 21.781 -7.707 3.262 1 53.81 111 TYR A C 1
ATOM 889 O O . TYR A 1 111 ? 21.75 -8.789 3.852 1 53.81 111 TYR A O 1
ATOM 897 N N . GLU A 1 112 ? 22.875 -7.238 2.805 1 49.78 112 GLU A N 1
ATOM 898 C CA . GLU A 1 112 ? 24 -7.516 3.688 1 49.78 112 GLU A CA 1
ATOM 899 C C . GLU A 1 112 ? 23.609 -7.359 5.152 1 49.78 112 GLU A C 1
ATOM 901 O O . GLU A 1 112 ? 22.781 -6.512 5.492 1 49.78 112 GLU A O 1
ATOM 906 N N . ALA A 1 113 ? 23.859 -8.492 5.91 1 44.62 113 ALA A N 1
ATOM 907 C CA . ALA A 1 113 ? 23.641 -8.664 7.344 1 44.62 113 ALA A CA 1
ATOM 908 C C . ALA A 1 113 ? 23.75 -7.336 8.078 1 44.62 113 ALA A C 1
ATOM 910 O O . ALA A 1 113 ? 23.094 -7.121 9.094 1 44.62 113 ALA A O 1
ATOM 911 N N . SER A 1 114 ? 24.594 -6.461 7.559 1 44.91 114 SER A N 1
ATOM 912 C CA . SER A 1 114 ? 24.922 -5.332 8.422 1 44.91 114 SER A CA 1
ATOM 913 C C . SER A 1 114 ? 23.797 -4.309 8.461 1 44.91 114 SER A C 1
ATOM 915 O O . SER A 1 114 ? 23.719 -3.492 9.375 1 44.91 114 SER A O 1
ATOM 917 N N . ILE A 1 115 ? 23.125 -4.172 7.461 1 48.41 115 ILE A N 1
ATOM 918 C CA . ILE A 1 115 ? 22.047 -3.184 7.496 1 48.41 115 ILE A CA 1
ATOM 919 C C . ILE A 1 115 ? 20.688 -3.889 7.445 1 48.41 115 ILE A C 1
ATOM 921 O O . ILE A 1 115 ? 20.297 -4.426 6.406 1 48.41 115 ILE A O 1
ATOM 925 N N . LEU A 1 116 ? 20.406 -4.52 8.523 1 52.72 116 LEU A N 1
ATOM 926 C CA . LEU A 1 116 ? 19.125 -5.203 8.609 1 52.72 116 LEU A CA 1
ATOM 927 C C . LEU A 1 116 ? 17.984 -4.301 8.125 1 52.72 116 LEU A C 1
ATOM 929 O O . LEU A 1 116 ? 17.484 -3.473 8.891 1 52.72 116 LEU A O 1
ATOM 933 N N . LEU A 1 117 ? 17.891 -4.074 6.805 1 62 117 LEU A N 1
ATOM 934 C CA . LEU A 1 117 ? 16.781 -3.307 6.25 1 62 117 LEU A CA 1
ATOM 935 C C . LEU A 1 117 ? 15.586 -4.207 5.973 1 62 117 LEU A C 1
ATOM 937 O O . LEU A 1 117 ? 15.75 -5.375 5.613 1 62 117 LEU A O 1
ATOM 941 N N . PHE A 1 118 ? 14.539 -3.795 6.551 1 67.19 118 PHE A N 1
ATOM 942 C CA . PHE A 1 118 ? 13.312 -4.504 6.195 1 67.19 118 PHE A CA 1
ATOM 943 C C . PHE A 1 118 ? 12.508 -3.713 5.172 1 67.19 118 PHE A C 1
ATOM 945 O O . PHE A 1 118 ? 12.43 -2.484 5.246 1 67.19 118 PHE A O 1
ATOM 952 N N . VAL A 1 119 ? 12.109 -4.484 4.184 1 66.06 119 VAL A N 1
ATOM 953 C CA . VAL A 1 119 ? 11.227 -3.861 3.205 1 66.06 119 VAL A CA 1
ATOM 954 C C . VAL A 1 119 ? 9.898 -3.496 3.867 1 66.06 119 VAL A C 1
ATOM 956 O O . VAL A 1 119 ? 9.305 -4.312 4.574 1 66.06 119 VAL A O 1
ATOM 959 N N . ASN A 1 120 ? 9.531 -2.289 3.652 1 73.56 120 ASN A N 1
ATOM 960 C CA . ASN A 1 120 ? 8.297 -1.816 4.258 1 73.56 120 ASN A CA 1
ATOM 961 C C . ASN A 1 120 ? 7.191 -1.651 3.215 1 73.56 120 ASN A C 1
ATOM 963 O O . ASN A 1 120 ? 6.008 -1.808 3.525 1 73.56 120 ASN A O 1
ATOM 967 N N . GLU A 1 121 ? 7.605 -1.373 1.956 1 82.38 121 GLU A N 1
ATOM 968 C CA . GLU A 1 121 ? 6.629 -1.109 0.906 1 82.38 121 GLU A CA 1
ATOM 969 C C . GLU A 1 121 ? 7.258 -1.234 -0.479 1 82.38 121 GLU A C 1
ATOM 971 O O . GLU A 1 121 ? 8.461 -1.025 -0.641 1 82.38 121 GLU A O 1
ATOM 976 N N . ILE A 1 122 ? 6.371 -1.579 -1.463 1 87 122 ILE A N 1
ATOM 977 C CA . ILE A 1 122 ? 6.789 -1.588 -2.861 1 87 122 ILE A CA 1
ATOM 978 C C . ILE A 1 122 ? 5.793 -0.794 -3.701 1 87 122 ILE A C 1
ATOM 980 O O . ILE A 1 122 ? 4.602 -0.75 -3.387 1 87 122 ILE A O 1
ATOM 984 N N . ALA A 1 123 ? 6.273 -0.15 -4.684 1 85.44 123 ALA A N 1
ATOM 985 C CA . ALA A 1 123 ? 5.43 0.604 -5.605 1 85.44 123 ALA A CA 1
ATOM 986 C C . ALA A 1 123 ? 6.066 0.687 -6.988 1 85.44 123 ALA A C 1
ATOM 988 O O . ALA A 1 123 ? 7.285 0.848 -7.109 1 85.44 123 ALA A O 1
ATOM 989 N N . TRP A 1 124 ? 5.152 0.66 -8.023 1 86.81 124 TRP A N 1
ATOM 990 C CA . TRP A 1 124 ? 5.605 0.95 -9.375 1 86.81 124 TRP A CA 1
ATOM 991 C C . TRP A 1 124 ? 5.629 2.453 -9.633 1 86.81 124 TRP A C 1
ATOM 993 O O . TRP A 1 124 ? 4.793 3.191 -9.109 1 86.81 124 TRP A O 1
ATOM 1003 N N . ASN A 1 125 ? 6.633 2.779 -10.445 1 81.88 125 ASN A N 1
ATOM 1004 C CA . ASN A 1 125 ? 6.523 4.152 -10.93 1 81.88 125 ASN A CA 1
ATOM 1005 C C . ASN A 1 125 ? 5.414 4.289 -11.969 1 81.88 125 ASN A C 1
ATOM 1007 O O . ASN A 1 125 ? 4.816 3.293 -12.383 1 81.88 125 ASN A O 1
ATOM 1011 N N . MET A 1 126 ? 5.176 5.48 -12.383 1 84.25 126 MET A N 1
ATOM 1012 C CA . MET A 1 126 ? 4.047 5.793 -13.258 1 84.25 126 MET A CA 1
ATOM 1013 C C . MET A 1 126 ? 4.168 5.059 -14.586 1 84.25 126 MET A C 1
ATOM 1015 O O . MET A 1 126 ? 3.17 4.582 -15.133 1 84.25 126 MET A O 1
ATOM 1019 N N . SER A 1 127 ? 5.387 4.961 -15.117 1 84.62 127 SER A N 1
ATOM 1020 C CA . SER A 1 127 ? 5.582 4.324 -16.406 1 84.62 127 SER A CA 1
ATOM 1021 C C . SER A 1 127 ? 5.531 2.805 -16.297 1 84.62 127 SER A C 1
ATOM 1023 O O . SER A 1 127 ? 5.371 2.105 -17.297 1 84.62 127 SER A O 1
ATOM 1025 N N . GLY A 1 128 ? 5.703 2.34 -15.086 1 85.81 128 GLY A N 1
ATOM 1026 C CA . GLY A 1 128 ? 5.672 0.907 -14.844 1 85.81 128 GLY A CA 1
ATOM 1027 C C . GLY A 1 128 ? 6.973 0.211 -15.195 1 85.81 128 GLY A C 1
ATOM 1028 O O . GLY A 1 128 ? 7.031 -1.02 -15.234 1 85.81 128 GLY A O 1
ATOM 1029 N N . ASP A 1 129 ? 8.039 0.903 -15.492 1 83.44 129 ASP A N 1
ATOM 1030 C CA . ASP A 1 129 ? 9.297 0.293 -15.891 1 83.44 129 ASP A CA 1
ATOM 1031 C C . ASP A 1 129 ? 10.242 0.13 -14.703 1 83.44 129 ASP A C 1
ATOM 1033 O O . ASP A 1 129 ? 11.25 -0.567 -14.789 1 83.44 129 ASP A O 1
ATOM 1037 N N . MET A 1 130 ? 9.836 0.7 -13.562 1 81.31 130 MET A N 1
ATOM 1038 C CA . MET A 1 130 ? 10.641 0.605 -12.352 1 81.31 130 MET A CA 1
ATOM 1039 C C . MET A 1 130 ? 9.766 0.275 -11.141 1 81.31 130 MET A C 1
ATOM 1041 O O . MET A 1 130 ? 8.641 0.762 -11.031 1 81.31 130 MET A O 1
ATOM 1045 N N . LEU A 1 131 ? 10.359 -0.599 -10.289 1 83.69 131 LEU A N 1
ATOM 1046 C CA . LEU A 1 131 ? 9.781 -0.879 -8.977 1 83.69 131 LEU A CA 1
ATOM 1047 C C . LEU A 1 131 ? 10.617 -0.25 -7.871 1 83.69 131 LEU A C 1
ATOM 1049 O O . LEU A 1 131 ? 11.844 -0.325 -7.898 1 83.69 131 LEU A O 1
ATOM 1053 N N . PHE A 1 132 ? 9.914 0.339 -6.957 1 80.44 132 PHE A N 1
ATOM 1054 C CA . PHE A 1 132 ? 10.578 0.939 -5.809 1 80.44 132 PHE A CA 1
ATOM 1055 C C . PHE A 1 132 ? 10.281 0.149 -4.539 1 80.44 132 PHE A C 1
ATOM 1057 O O . PHE A 1 132 ? 9.156 -0.316 -4.336 1 80.44 132 PHE A O 1
ATOM 1064 N N . LEU A 1 133 ? 11.344 0.038 -3.842 1 80.25 133 LEU A N 1
ATOM 1065 C CA . LEU A 1 133 ? 11.258 -0.569 -2.518 1 80.25 133 LEU A CA 1
ATOM 1066 C C . LEU A 1 133 ? 11.703 0.413 -1.44 1 80.25 133 LEU A C 1
ATOM 1068 O O . LEU A 1 133 ? 12.68 1.144 -1.627 1 80.25 133 LEU A O 1
ATOM 1072 N N . THR A 1 134 ? 10.852 0.462 -0.489 1 77.88 134 THR A N 1
ATOM 1073 C CA . THR A 1 134 ? 11.25 1.269 0.661 1 77.88 134 THR A CA 1
ATOM 1074 C C . THR A 1 134 ? 11.711 0.379 1.813 1 77.88 134 THR A C 1
ATOM 1076 O O . THR A 1 134 ? 11.117 -0.674 2.064 1 77.88 134 THR A O 1
ATOM 1079 N N . THR A 1 135 ? 12.828 0.713 2.371 1 75.62 135 THR A N 1
ATOM 1080 C CA . THR A 1 135 ? 13.352 -0.041 3.506 1 75.62 135 THR A CA 1
ATOM 1081 C C . THR A 1 135 ? 13.523 0.862 4.723 1 75.62 135 THR A C 1
ATOM 1083 O O . THR A 1 135 ? 13.742 2.066 4.586 1 75.62 135 THR A O 1
ATOM 1086 N N . LEU A 1 136 ? 13.164 0.253 5.832 1 71.38 136 LEU A N 1
ATOM 1087 C CA . LEU A 1 136 ? 13.367 0.898 7.125 1 71.38 136 LEU A CA 1
ATOM 1088 C C . LEU A 1 136 ? 14.508 0.242 7.891 1 71.38 136 LEU A C 1
ATOM 1090 O O . LEU A 1 136 ? 14.789 -0.944 7.699 1 71.38 136 LEU A O 1
ATOM 1094 N N . PRO A 1 137 ? 15.203 1.154 8.641 1 62.03 137 PRO A N 1
ATOM 1095 C CA . PRO A 1 137 ? 16.234 0.541 9.492 1 62.03 137 PRO A CA 1
ATOM 1096 C C . PRO A 1 137 ? 15.641 -0.423 10.516 1 62.03 137 PRO A C 1
ATOM 1098 O O . PRO A 1 137 ? 14.492 -0.262 10.938 1 62.03 137 PRO A O 1
ATOM 1101 N N . SER A 1 138 ? 16.203 -1.592 10.656 1 52.78 138 SER A N 1
ATOM 1102 C CA . SER A 1 138 ? 15.758 -2.529 11.688 1 52.78 138 SER A CA 1
ATOM 1103 C C . SER A 1 138 ? 15.781 -1.887 13.07 1 52.78 138 SER A 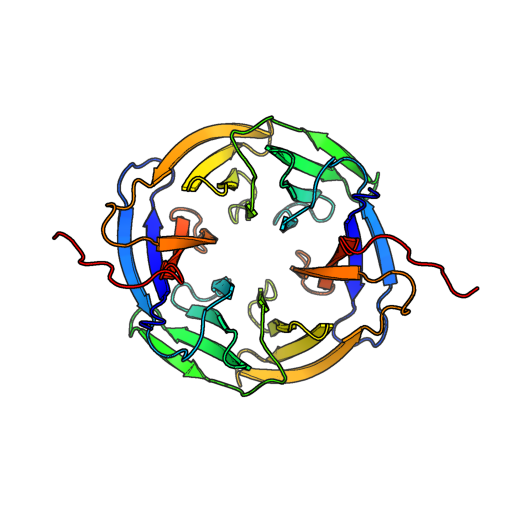C 1
ATOM 1105 O O . SER A 1 138 ? 16.625 -1.021 13.344 1 52.78 138 SER A O 1
ATOM 1107 N N . ARG A 1 139 ? 14.625 -1.831 13.773 1 42.91 139 ARG A N 1
ATOM 1108 C CA . ARG A 1 139 ? 14.734 -1.452 15.18 1 42.91 139 ARG A CA 1
ATOM 1109 C C . ARG A 1 139 ? 15.938 -2.119 15.828 1 42.91 139 ARG A C 1
ATOM 1111 O O . ARG A 1 139 ? 16.172 -1.946 17.031 1 42.91 139 ARG A O 1
ATOM 1118 N N . ALA A 1 140 ? 16.359 -3.334 15.477 1 39.03 140 ALA A N 1
ATOM 1119 C CA . ALA A 1 140 ? 17.438 -3.865 16.297 1 39.03 140 ALA A CA 1
ATOM 1120 C C . ALA A 1 140 ? 18.625 -2.9 16.328 1 39.03 140 ALA A C 1
ATOM 1122 O O . ALA A 1 140 ? 18.922 -2.246 15.328 1 39.03 140 ALA A O 1
ATOM 1123 N N . GLY A 1 141 ? 19.219 -2.381 17.484 1 35.31 141 GLY A N 1
ATOM 1124 C CA . GLY A 1 141 ? 20.469 -1.768 17.906 1 35.31 141 GLY A CA 1
ATOM 1125 C C . GLY A 1 141 ? 21.594 -1.938 16.891 1 35.31 141 GLY A C 1
ATOM 1126 O O . GLY A 1 141 ? 21.578 -1.288 15.844 1 35.31 141 GLY A O 1
ATOM 1127 N N . ASN A 1 142 ? 22.656 -2.725 17.328 1 30.98 142 ASN A N 1
ATOM 1128 C CA . ASN A 1 142 ? 24.078 -2.809 17.016 1 30.98 142 ASN A CA 1
ATOM 1129 C C . ASN A 1 142 ? 24.312 -3.357 15.617 1 30.98 142 ASN A C 1
ATOM 1131 O O . ASN A 1 142 ? 24.312 -4.574 15.414 1 30.98 142 ASN A O 1
ATOM 1135 N N . PRO A 1 143 ? 23.906 -2.955 14.734 1 31.72 143 PRO A N 1
ATOM 1136 C CA . PRO A 1 143 ? 24.719 -3.496 13.641 1 31.72 143 PRO A CA 1
ATOM 1137 C C . PRO A 1 143 ? 26.203 -3.189 13.805 1 31.72 143 PRO A C 1
ATOM 1139 O O . PRO A 1 143 ? 26.609 -2.021 13.844 1 31.72 143 PRO A O 1
ATOM 1142 N N . SER A 1 144 ? 26.922 -3.785 14.688 1 28.25 144 SER A N 1
ATOM 1143 C CA . SER A 1 144 ? 28.297 -4.094 14.297 1 28.25 144 SER A CA 1
ATOM 1144 C C . SER A 1 144 ? 28.359 -4.602 12.859 1 28.25 144 SER A C 1
ATOM 1146 O O . SER A 1 144 ? 27.719 -5.598 12.516 1 28.25 144 SER A O 1
ATOM 1148 N N . LEU A 1 145 ? 28.344 -3.887 11.844 1 26.5 145 LEU A N 1
ATOM 1149 C CA . LEU A 1 145 ? 29.141 -4.16 10.664 1 26.5 145 LEU A CA 1
ATOM 1150 C C . LEU A 1 145 ? 30.359 -5.027 11.016 1 26.5 145 LEU A C 1
ATOM 1152 O O . LEU A 1 145 ? 31.188 -4.633 11.828 1 26.5 145 LEU A O 1
ATOM 1156 N N . ALA A 1 146 ? 30.25 -6.289 11.258 1 22.17 146 ALA A N 1
ATOM 1157 C CA . ALA A 1 146 ? 31.531 -7 11.125 1 22.17 146 ALA A CA 1
ATOM 1158 C C . ALA A 1 146 ? 32.344 -6.461 9.953 1 22.17 146 ALA A C 1
ATOM 1160 O O . ALA A 1 146 ? 31.969 -6.684 8.789 1 22.17 146 ALA A O 1
ATOM 1161 N N . LEU A 1 147 ? 32.438 -5.18 9.711 1 18.05 147 LEU A N 1
ATOM 1162 C CA . LEU A 1 147 ? 33.781 -5.043 9.156 1 18.05 147 LEU A CA 1
ATOM 1163 C C . LEU A 1 147 ? 34.844 -5.539 10.148 1 18.05 147 LEU A C 1
ATOM 1165 O O . LEU A 1 147 ? 34.75 -5.266 11.344 1 18.05 147 LEU A O 1
ATOM 1169 N N . MET B 1 1 ? 17.688 7.074 16.406 1 46.56 1 MET B N 1
ATOM 1170 C CA . MET B 1 1 ? 17.875 5.977 15.461 1 46.56 1 MET B CA 1
ATOM 1171 C C . MET B 1 1 ? 17.703 6.465 14.023 1 46.56 1 MET B C 1
ATOM 1173 O O . MET B 1 1 ? 17 7.441 13.773 1 46.56 1 MET B O 1
ATOM 1177 N N . ASP B 1 2 ? 18.578 6.098 13.031 1 54.84 2 ASP B N 1
ATOM 1178 C CA . ASP B 1 2 ? 18.547 6.457 11.617 1 54.84 2 ASP B CA 1
ATOM 1179 C C . ASP B 1 2 ? 17.219 6.066 10.977 1 54.84 2 ASP B C 1
ATOM 1181 O O . ASP B 1 2 ? 16.859 4.887 10.953 1 54.84 2 ASP B O 1
ATOM 1185 N N . GLN B 1 3 ? 16.375 7.062 10.758 1 72.44 3 GLN B N 1
ATOM 1186 C CA . GLN B 1 3 ? 15.039 6.875 10.195 1 72.44 3 GLN B CA 1
ATOM 1187 C C . GLN B 1 3 ? 15.055 7.051 8.68 1 72.44 3 GLN B C 1
ATOM 1189 O O . GLN B 1 3 ? 14.039 7.402 8.078 1 72.44 3 GLN B O 1
ATOM 1194 N N . THR B 1 4 ? 16.25 6.727 8.148 1 72.31 4 THR B N 1
ATOM 1195 C CA . THR B 1 4 ? 16.391 6.961 6.715 1 72.31 4 THR B CA 1
ATOM 1196 C C . THR B 1 4 ? 15.594 5.93 5.918 1 72.31 4 THR B C 1
ATOM 1198 O O . THR B 1 4 ? 15.672 4.73 6.195 1 72.31 4 THR B O 1
ATOM 1201 N N . THR B 1 5 ? 14.75 6.492 5.074 1 75.5 5 THR B N 1
ATOM 1202 C CA . THR B 1 5 ? 14.07 5.645 4.105 1 75.5 5 THR B CA 1
ATOM 1203 C C . THR B 1 5 ? 14.859 5.57 2.801 1 75.5 5 THR B C 1
ATOM 1205 O O . THR B 1 5 ? 15.312 6.594 2.279 1 75.5 5 THR B O 1
ATOM 1208 N N . TRP B 1 6 ? 15.109 4.371 2.438 1 76.75 6 TRP B N 1
ATOM 1209 C CA . TRP B 1 6 ? 15.766 4.16 1.151 1 76.75 6 TRP B CA 1
ATOM 1210 C C . TRP B 1 6 ? 14.766 3.686 0.102 1 76.75 6 TRP B C 1
ATOM 1212 O O . TRP B 1 6 ? 13.93 2.826 0.381 1 76.75 6 TRP B O 1
ATOM 1222 N N . VAL B 1 7 ? 14.93 4.363 -1.001 1 76.69 7 VAL B N 1
ATOM 1223 C CA . VAL B 1 7 ? 14.164 3.922 -2.164 1 76.69 7 VAL B CA 1
ATOM 1224 C C . VAL B 1 7 ? 15.094 3.232 -3.16 1 76.69 7 VAL B C 1
ATOM 1226 O O . VAL B 1 7 ? 16.125 3.795 -3.551 1 76.69 7 VAL B O 1
ATOM 1229 N N . TRP B 1 8 ? 14.727 2.061 -3.414 1 76.5 8 TRP B N 1
ATOM 1230 C CA . TRP B 1 8 ? 15.461 1.261 -4.387 1 76.5 8 TRP B CA 1
ATOM 1231 C C . TRP B 1 8 ? 14.656 1.093 -5.672 1 76.5 8 TRP B C 1
ATOM 1233 O O . TRP B 1 8 ? 13.422 1.039 -5.637 1 76.5 8 TRP B O 1
ATOM 1243 N N . HIS B 1 9 ? 15.422 1.148 -6.684 1 78.31 9 HIS B N 1
ATOM 1244 C CA . HIS B 1 9 ? 14.742 0.802 -7.926 1 78.31 9 HIS B CA 1
ATOM 1245 C C . HIS B 1 9 ? 15.172 -0.572 -8.43 1 78.31 9 HIS B C 1
ATOM 1247 O O . HIS B 1 9 ? 16.328 -0.958 -8.273 1 78.31 9 HIS B O 1
ATOM 1253 N N . ILE B 1 10 ? 14.211 -1.229 -8.789 1 75.38 10 ILE B N 1
ATOM 1254 C CA . ILE B 1 10 ? 14.398 -2.561 -9.352 1 75.38 10 ILE B CA 1
ATOM 1255 C C . ILE B 1 10 ? 13.82 -2.607 -10.766 1 75.38 10 ILE B C 1
ATOM 1257 O O . ILE B 1 10 ? 12.695 -2.164 -11 1 75.38 10 ILE B O 1
ATOM 1261 N N . GLU B 1 11 ? 14.703 -3.027 -11.641 1 74.94 11 GLU B N 1
ATOM 1262 C CA . GLU B 1 11 ? 14.18 -3.344 -12.961 1 74.94 11 GLU B CA 1
ATOM 1263 C C . GLU B 1 11 ? 13.555 -4.738 -12.992 1 74.94 11 GLU B C 1
ATOM 1265 O O . GLU B 1 11 ? 14.219 -5.723 -12.656 1 74.94 11 GLU B O 1
ATOM 1270 N N . PRO B 1 12 ? 12.211 -4.805 -13.227 1 68.12 12 PRO B N 1
ATOM 1271 C CA . PRO B 1 12 ? 11.516 -6.09 -13.156 1 68.12 12 PRO B CA 1
ATOM 1272 C C . PRO B 1 12 ? 12.211 -7.18 -13.969 1 68.12 12 PRO B C 1
ATOM 1274 O O . PRO B 1 12 ? 12.125 -8.359 -13.617 1 68.12 12 PRO B O 1
ATOM 1277 N N . HIS B 1 13 ? 12.852 -6.828 -15.008 1 66.44 13 HIS B N 1
ATOM 1278 C CA . HIS B 1 13 ? 13.523 -7.836 -15.828 1 66.44 13 HIS B CA 1
ATOM 1279 C C . HIS B 1 13 ? 15.016 -7.898 -15.516 1 66.44 13 HIS B C 1
ATOM 1281 O O . HIS B 1 13 ? 15.758 -8.625 -16.172 1 66.44 13 HIS B O 1
ATOM 1287 N N . GLY B 1 14 ? 15.359 -7.129 -14.398 1 64.19 14 GLY B N 1
ATOM 1288 C CA . GLY B 1 14 ? 16.781 -7.082 -14.07 1 64.19 14 GLY B CA 1
ATOM 1289 C C . GLY B 1 14 ? 17.094 -7.699 -12.719 1 64.19 14 GLY B C 1
ATOM 1290 O O . GLY B 1 14 ? 16.203 -8.172 -12.016 1 64.19 14 GLY B O 1
ATOM 1291 N N . HIS B 1 15 ? 18.344 -7.992 -12.461 1 61.56 15 HIS B N 1
ATOM 1292 C CA . HIS B 1 15 ? 18.812 -8.656 -11.25 1 61.56 15 HIS B CA 1
ATOM 1293 C C . HIS B 1 15 ? 19.406 -7.648 -10.266 1 61.56 15 HIS B C 1
ATOM 1295 O O . HIS B 1 15 ? 20.078 -8.031 -9.305 1 61.56 15 HIS B O 1
ATOM 1301 N N . SER B 1 16 ? 19.141 -6.402 -10.617 1 62.41 16 SER B N 1
ATOM 1302 C CA . SER B 1 16 ? 19.875 -5.52 -9.727 1 62.41 16 SER B CA 1
ATOM 1303 C C . SER B 1 16 ? 18.953 -4.547 -9.008 1 62.41 16 SER B C 1
ATOM 1305 O O . SER B 1 16 ? 17.938 -4.109 -9.57 1 62.41 16 SER B O 1
ATOM 1307 N N . LYS B 1 17 ? 19.141 -4.543 -7.73 1 62.5 17 LYS B N 1
ATOM 1308 C CA . LYS B 1 17 ? 18.609 -3.453 -6.918 1 62.5 17 LYS B CA 1
ATOM 1309 C C . LYS B 1 17 ? 19.641 -2.33 -6.77 1 62.5 17 LYS B C 1
ATOM 1311 O O . LYS B 1 17 ? 20.797 -2.58 -6.461 1 62.5 17 LYS B O 1
ATOM 1316 N N . VAL B 1 18 ? 19.203 -1.233 -7.34 1 67.44 18 VAL B N 1
ATOM 1317 C CA . VAL B 1 18 ? 20.094 -0.087 -7.207 1 67.44 18 VAL B CA 1
ATOM 1318 C C . VAL B 1 18 ? 19.484 0.933 -6.246 1 67.44 18 VAL B C 1
ATOM 1320 O O . VAL B 1 18 ? 18.297 1.212 -6.309 1 67.44 18 VAL B O 1
ATOM 1323 N N . LYS B 1 19 ? 20.375 1.109 -5.156 1 63.56 19 LYS B N 1
ATOM 1324 C CA . LYS B 1 19 ? 19.969 2.229 -4.316 1 63.56 19 LYS B CA 1
ATOM 1325 C C . LYS B 1 19 ? 19.797 3.502 -5.141 1 63.56 19 LYS B C 1
ATOM 1327 O O . LYS B 1 19 ? 20.719 3.922 -5.844 1 63.56 19 LYS B O 1
ATOM 1332 N N . ASP B 1 20 ? 18.547 3.93 -4.945 1 65.31 20 ASP B N 1
ATOM 1333 C CA . ASP B 1 20 ? 18.234 5.07 -5.801 1 65.31 20 ASP B CA 1
ATOM 1334 C C . ASP B 1 20 ? 18.25 6.371 -5.004 1 65.31 20 ASP B C 1
ATOM 1336 O O . ASP B 1 20 ? 18.812 7.371 -5.441 1 65.31 20 ASP B O 1
ATOM 1340 N N . LEU B 1 21 ? 17.609 6.316 -3.859 1 76.19 21 LEU B N 1
ATOM 1341 C CA . LEU B 1 21 ? 17.297 7.598 -3.232 1 76.19 21 LEU B CA 1
ATOM 1342 C C . LEU B 1 21 ? 17.219 7.457 -1.717 1 76.19 21 LEU B C 1
ATOM 1344 O O . LEU B 1 21 ? 16.719 6.449 -1.21 1 76.19 21 LEU B O 1
ATOM 1348 N N . GLU B 1 22 ? 17.859 8.383 -1.074 1 81 22 GLU B N 1
ATOM 1349 C CA . GLU B 1 22 ? 17.703 8.531 0.37 1 81 22 GLU B CA 1
ATOM 1350 C C . GLU B 1 22 ? 16.719 9.648 0.709 1 81 22 GLU B C 1
ATOM 1352 O O . GLU B 1 22 ? 16.859 10.773 0.235 1 81 22 GLU B O 1
ATOM 1357 N N . LEU B 1 23 ? 15.766 9.219 1.424 1 82.94 23 LEU B N 1
ATOM 1358 C CA . LEU B 1 23 ? 14.82 10.203 1.94 1 82.94 23 LEU B CA 1
ATOM 1359 C C . LEU B 1 23 ? 15.023 10.414 3.438 1 82.94 23 LEU B C 1
ATOM 1361 O O . LEU B 1 23 ? 14.711 9.531 4.238 1 82.94 23 LEU B O 1
ATOM 1365 N N . LYS B 1 24 ? 15.594 11.547 3.709 1 85.06 24 LYS B N 1
ATOM 1366 C CA . LYS B 1 24 ? 15.883 11.891 5.098 1 85.06 24 LYS B CA 1
ATOM 1367 C C . LYS B 1 24 ? 15.023 13.062 5.562 1 85.06 24 LYS B C 1
ATOM 1369 O O . LYS B 1 24 ? 14.992 14.109 4.918 1 85.06 24 LYS B O 1
ATOM 1374 N N . GLY B 1 25 ? 14.258 12.789 6.617 1 84.75 25 GLY B N 1
ATOM 1375 C CA . GLY B 1 25 ? 13.438 13.875 7.145 1 84.75 25 GLY B CA 1
ATOM 1376 C C . GLY B 1 25 ? 12.5 13.43 8.242 1 84.75 25 GLY B C 1
ATOM 1377 O O . GLY B 1 25 ? 12.352 14.117 9.258 1 84.75 25 GLY B O 1
ATOM 1378 N N . HIS B 1 26 ? 11.875 12.273 7.996 1 86.5 26 HIS B N 1
ATOM 1379 C CA . HIS B 1 26 ? 11 11.75 9.039 1 86.5 26 HIS B CA 1
ATOM 1380 C C . HIS B 1 26 ? 11.789 11.43 10.305 1 86.5 26 HIS B C 1
ATOM 1382 O O . HIS B 1 26 ? 12.961 11.047 10.234 1 86.5 26 HIS B O 1
ATOM 1388 N N . THR B 1 27 ? 11.164 11.531 11.461 1 87 27 THR B N 1
ATOM 1389 C CA . THR B 1 27 ? 11.805 11.281 12.742 1 87 27 THR B CA 1
ATOM 1390 C C . THR B 1 27 ? 11.344 9.953 13.328 1 87 27 THR B C 1
ATOM 1392 O O . THR B 1 27 ? 11.75 9.578 14.43 1 87 27 THR B O 1
ATOM 1395 N N . ASN B 1 28 ? 10.492 9.32 12.695 1 86.62 28 ASN B N 1
ATOM 1396 C CA . ASN B 1 28 ? 10.031 7.965 12.984 1 86.62 28 ASN B CA 1
ATOM 1397 C C . ASN B 1 28 ? 9.891 7.133 11.711 1 86.62 28 ASN B C 1
ATOM 1399 O O . ASN B 1 28 ? 10.195 7.609 10.617 1 86.62 28 ASN B O 1
ATOM 1403 N N . SER B 1 29 ? 9.531 5.918 11.82 1 81.25 29 SER B N 1
ATOM 1404 C CA . SER B 1 29 ? 9.453 5 10.688 1 81.25 29 SER B CA 1
ATOM 1405 C C . SER B 1 29 ? 8.461 5.496 9.641 1 81.25 29 SER B C 1
ATOM 1407 O O . SER B 1 29 ? 7.43 6.074 9.977 1 81.25 29 SER B O 1
ATOM 1409 N N . VAL B 1 30 ? 8.844 5.277 8.391 1 85.56 30 VAL B N 1
ATOM 1410 C CA . VAL B 1 30 ? 7.918 5.438 7.27 1 85.56 30 VAL B CA 1
ATOM 1411 C C . VAL B 1 30 ? 7.133 4.141 7.059 1 85.56 30 VAL B C 1
ATOM 1413 O O . VAL B 1 30 ? 7.723 3.076 6.867 1 85.56 30 VAL B O 1
ATOM 1416 N N . ASP B 1 31 ? 5.855 4.215 7.07 1 84.44 31 ASP B N 1
ATOM 1417 C CA . ASP B 1 31 ? 5.027 3.012 7.031 1 84.44 31 ASP B CA 1
ATOM 1418 C C . ASP B 1 31 ? 4.535 2.729 5.613 1 84.44 31 ASP B C 1
ATOM 1420 O O . ASP B 1 31 ? 4.312 1.572 5.246 1 84.44 31 ASP B O 1
ATOM 1424 N N . GLN B 1 32 ? 4.336 3.748 4.84 1 85.94 32 GLN B N 1
ATOM 1425 C CA . GLN B 1 32 ? 3.871 3.58 3.467 1 85.94 32 GLN B CA 1
ATOM 1426 C C . GLN B 1 32 ? 4.238 4.785 2.609 1 85.94 32 GLN B C 1
ATOM 1428 O O . GLN B 1 32 ? 4.422 5.891 3.127 1 85.94 32 GLN B O 1
ATOM 1433 N N . LEU B 1 33 ? 4.387 4.57 1.361 1 86.38 33 LEU B N 1
ATOM 1434 C CA . LEU B 1 33 ? 4.613 5.641 0.395 1 86.38 33 LEU B CA 1
ATOM 1435 C C . LEU B 1 33 ? 3.816 5.398 -0.882 1 86.38 33 LEU B C 1
ATOM 1437 O O . LEU B 1 33 ? 3.391 4.27 -1.148 1 86.38 33 LEU B O 1
ATOM 1441 N N . CYS B 1 34 ? 3.561 6.398 -1.671 1 87.75 34 CYS B N 1
ATOM 1442 C CA . CYS B 1 34 ? 2.912 6.293 -2.973 1 87.75 34 CYS B CA 1
ATOM 1443 C C . CYS B 1 34 ? 3.469 7.324 -3.945 1 87.75 34 CYS B C 1
ATOM 1445 O O . CYS B 1 34 ? 3.795 8.445 -3.549 1 87.75 34 CYS B O 1
ATOM 1447 N N . TRP B 1 35 ? 3.559 6.922 -5.184 1 87.25 35 TRP B N 1
ATOM 1448 C CA . TRP B 1 35 ? 4.004 7.809 -6.25 1 87.25 35 TRP B CA 1
ATOM 1449 C C . TRP B 1 35 ? 2.861 8.695 -6.734 1 87.25 35 TRP B C 1
ATOM 1451 O O . TRP B 1 35 ? 1.719 8.25 -6.836 1 87.25 35 TRP B O 1
ATOM 1461 N N . ASP B 1 36 ? 3.285 9.922 -7.062 1 90.69 36 ASP B N 1
ATOM 1462 C CA . ASP B 1 36 ? 2.332 10.773 -7.766 1 90.69 36 ASP B CA 1
ATOM 1463 C C . ASP B 1 36 ? 1.985 10.188 -9.133 1 90.69 36 ASP B C 1
ATOM 1465 O O . ASP B 1 36 ? 2.877 9.844 -9.914 1 90.69 36 ASP B O 1
ATOM 1469 N N . PRO B 1 37 ? 0.71 10.078 -9.375 1 89.75 37 PRO B N 1
ATOM 1470 C CA . PRO B 1 37 ? 0.327 9.422 -10.633 1 89.75 37 PRO B CA 1
ATOM 1471 C C . PRO B 1 37 ? 0.528 10.32 -11.852 1 89.75 37 PRO B C 1
ATOM 1473 O O . PRO B 1 37 ? 0.452 9.844 -12.992 1 89.75 37 PRO B O 1
ATOM 1476 N N . LYS B 1 38 ? 0.865 11.562 -11.602 1 91.75 38 LYS B N 1
ATOM 1477 C CA . LYS B 1 38 ? 0.966 12.508 -12.711 1 91.75 38 LYS B CA 1
ATOM 1478 C C . LYS B 1 38 ? 2.379 13.07 -12.828 1 91.75 38 LYS B C 1
ATOM 1480 O O . LYS B 1 38 ? 2.754 13.609 -13.867 1 91.75 38 LYS B O 1
ATOM 1485 N N . HIS B 1 39 ? 3.113 13.023 -11.805 1 91.25 39 HIS B N 1
ATOM 1486 C CA . HIS B 1 39 ? 4.461 13.586 -11.789 1 91.25 39 HIS B CA 1
ATOM 1487 C C . HIS B 1 39 ? 5.477 12.547 -11.32 1 91.25 39 HIS B C 1
ATOM 1489 O O . HIS B 1 39 ? 5.531 12.211 -10.133 1 91.25 39 HIS B O 1
ATOM 1495 N N . ALA B 1 40 ? 6.324 12.172 -12.133 1 85.06 40 ALA B N 1
ATOM 1496 C CA . ALA B 1 40 ? 7.195 11.016 -11.93 1 85.06 40 ALA B CA 1
ATOM 1497 C C . ALA B 1 40 ? 8.242 11.305 -10.859 1 85.06 40 ALA B C 1
ATOM 1499 O O . ALA B 1 40 ? 8.867 10.375 -10.336 1 85.06 40 ALA B O 1
ATOM 1500 N N . ASP B 1 41 ? 8.383 12.531 -10.453 1 85.69 41 ASP B N 1
ATOM 1501 C CA . ASP B 1 41 ? 9.461 12.852 -9.523 1 85.69 41 ASP B CA 1
ATOM 1502 C C . ASP B 1 41 ? 8.922 13.141 -8.125 1 85.69 41 ASP B C 1
ATOM 1504 O O . ASP B 1 41 ? 9.656 13.617 -7.254 1 85.69 41 ASP B O 1
ATOM 1508 N N . LEU B 1 42 ? 7.684 12.828 -7.941 1 89.25 42 LEU B N 1
ATOM 1509 C CA . LEU B 1 42 ? 7.09 13.133 -6.645 1 89.25 42 LEU B CA 1
ATOM 1510 C C . LEU B 1 42 ? 6.598 11.867 -5.957 1 89.25 42 LEU B C 1
ATOM 1512 O O . LEU B 1 42 ? 5.945 11.031 -6.582 1 89.25 42 LEU B O 1
ATOM 1516 N N . ILE B 1 43 ? 7.008 11.781 -4.66 1 89.25 43 ILE B N 1
ATOM 1517 C CA . ILE B 1 43 ? 6.551 10.688 -3.812 1 89.25 43 ILE B CA 1
ATOM 1518 C C . ILE B 1 43 ? 6.02 11.242 -2.492 1 89.25 43 ILE B C 1
ATOM 1520 O O . ILE B 1 43 ? 6.562 12.211 -1.958 1 89.25 43 ILE B O 1
ATOM 1524 N N . ALA B 1 44 ? 4.953 10.602 -2.008 1 91.81 44 ALA B N 1
ATOM 1525 C CA . ALA B 1 44 ? 4.438 10.961 -0.688 1 91.81 44 ALA B CA 1
ATOM 1526 C C . ALA B 1 44 ? 4.68 9.836 0.317 1 91.81 44 ALA B C 1
ATOM 1528 O O . ALA B 1 44 ? 4.574 8.656 -0.022 1 91.81 44 ALA B O 1
ATOM 1529 N N . THR B 1 45 ? 5.031 10.188 1.557 1 90.19 45 THR B N 1
ATOM 1530 C CA . THR B 1 45 ? 5.281 9.203 2.607 1 90.19 45 THR B CA 1
ATOM 1531 C C . THR B 1 45 ? 4.391 9.469 3.818 1 90.19 45 THR B C 1
ATOM 1533 O O . THR B 1 45 ? 4.133 10.625 4.164 1 90.19 45 THR B O 1
ATOM 1536 N N . ALA B 1 46 ? 3.916 8.406 4.41 1 91.81 46 ALA B N 1
ATOM 1537 C CA . ALA B 1 46 ? 3.25 8.422 5.711 1 91.81 46 ALA B CA 1
ATOM 1538 C C . ALA B 1 46 ? 4.156 7.844 6.797 1 91.81 46 ALA B C 1
ATOM 1540 O O . ALA B 1 46 ? 4.766 6.789 6.613 1 91.81 46 ALA B O 1
ATOM 1541 N N . SER B 1 47 ? 4.219 8.555 7.906 1 88.75 47 SER B N 1
ATOM 1542 C CA . SER B 1 47 ? 5.195 8.1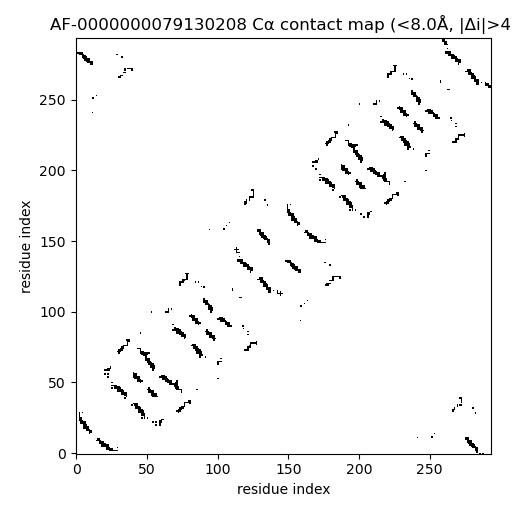72 8.922 1 88.75 47 SER B CA 1
ATOM 1543 C C . SER B 1 47 ? 4.555 8.117 10.312 1 88.75 47 SER B C 1
ATOM 1545 O O . SER B 1 47 ? 3.555 8.789 10.562 1 88.75 47 SER B O 1
ATOM 1547 N N . GLY B 1 48 ? 5.195 7.355 11.18 1 88.94 48 GLY B N 1
ATOM 1548 C CA . GLY B 1 48 ? 4.824 7.281 12.578 1 88.94 48 GLY B CA 1
ATOM 1549 C C . GLY B 1 48 ? 5.105 8.562 13.336 1 88.94 48 GLY B C 1
ATOM 1550 O O . GLY B 1 48 ? 4.617 8.75 14.453 1 88.94 48 GLY B O 1
ATOM 1551 N N . ASP B 1 49 ? 5.855 9.461 12.75 1 8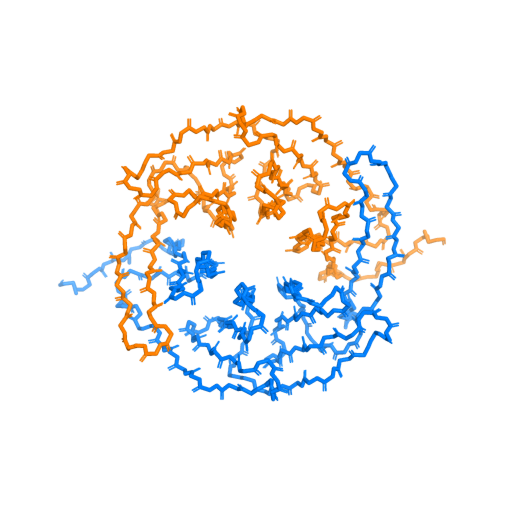8.81 49 ASP B N 1
ATOM 1552 C CA . ASP B 1 49 ? 6.164 10.719 13.422 1 88.81 49 ASP B CA 1
ATOM 1553 C C . ASP B 1 49 ? 5.008 11.703 13.305 1 88.81 49 ASP B C 1
ATOM 1555 O O . ASP B 1 49 ? 5.148 12.883 13.633 1 88.81 49 ASP B O 1
ATOM 1559 N N . LYS B 1 50 ? 3.93 11.305 12.727 1 93 50 LYS B N 1
ATOM 1560 C CA . LYS B 1 50 ? 2.654 12.008 12.602 1 93 50 LYS B CA 1
ATOM 1561 C C . LYS B 1 50 ? 2.684 13 11.438 1 93 50 LYS B C 1
ATOM 1563 O O . LYS B 1 50 ? 1.742 13.773 11.258 1 93 50 LYS B O 1
ATOM 1568 N N . ASN B 1 51 ? 3.75 12.961 10.648 1 91.62 51 ASN B N 1
ATOM 1569 C CA . ASN B 1 51 ? 3.842 13.797 9.453 1 91.62 51 ASN B CA 1
ATOM 1570 C C . ASN B 1 51 ? 3.686 12.969 8.18 1 91.62 51 ASN B C 1
ATOM 1572 O O . ASN B 1 51 ? 3.939 11.766 8.18 1 91.62 51 ASN B O 1
ATOM 1576 N N . VAL B 1 52 ? 3.213 13.688 7.207 1 94.06 52 VAL B N 1
ATOM 1577 C CA . VAL B 1 52 ? 3.334 13.234 5.824 1 94.06 52 VAL B CA 1
ATOM 1578 C C . VAL B 1 52 ? 4.27 14.164 5.055 1 94.06 52 VAL B C 1
ATOM 1580 O O . VAL B 1 52 ? 4.359 15.352 5.355 1 94.06 52 VAL B O 1
ATOM 1583 N N . CYS B 1 53 ? 4.973 13.531 4.16 1 92.25 53 CYS B N 1
ATOM 1584 C CA . CYS B 1 53 ? 5.898 14.352 3.385 1 92.25 53 CYS B CA 1
ATOM 1585 C C . CYS B 1 53 ? 5.715 14.109 1.891 1 92.25 53 CYS B C 1
ATOM 1587 O O . CYS B 1 53 ? 5.516 12.977 1.459 1 92.25 53 CYS B O 1
ATOM 1589 N N . LEU B 1 54 ? 5.684 15.164 1.221 1 92.06 54 LEU B N 1
ATOM 1590 C CA . LEU B 1 54 ? 5.832 15.133 -0.23 1 92.06 54 LEU B CA 1
ATOM 1591 C C . LEU B 1 54 ? 7.281 15.391 -0.635 1 92.06 54 LEU B C 1
ATOM 1593 O O . LEU B 1 54 ? 7.836 16.453 -0.329 1 92.06 54 LEU B O 1
ATOM 1597 N N . TRP B 1 55 ? 7.816 14.359 -1.352 1 89.5 55 TRP B N 1
ATOM 1598 C CA . TRP B 1 55 ? 9.227 14.43 -1.728 1 89.5 55 TRP B CA 1
ATOM 1599 C C . TRP B 1 55 ? 9.375 14.68 -3.223 1 89.5 55 TRP B C 1
ATOM 1601 O O . TRP B 1 55 ? 8.656 14.094 -4.035 1 89.5 55 TRP B O 1
ATOM 1611 N N . ASP B 1 56 ? 10.336 15.57 -3.469 1 87 56 ASP B N 1
ATOM 1612 C CA . ASP B 1 56 ? 10.938 15.594 -4.797 1 87 56 ASP B CA 1
ATOM 1613 C C . ASP B 1 56 ? 12.148 14.664 -4.863 1 87 56 ASP B C 1
ATOM 1615 O O . ASP B 1 56 ? 13.156 14.891 -4.188 1 87 56 ASP B O 1
ATOM 1619 N N . VAL B 1 57 ? 12.023 13.609 -5.637 1 80.19 57 VAL B N 1
ATOM 1620 C CA . VAL B 1 57 ? 13.031 12.555 -5.578 1 80.19 57 VAL B CA 1
ATOM 1621 C C . VAL B 1 57 ? 14.312 13.023 -6.262 1 80.19 57 VAL B C 1
ATOM 1623 O O . VAL B 1 57 ? 15.375 12.43 -6.074 1 80.19 57 VAL B O 1
ATOM 1626 N N . CYS B 1 58 ? 14.211 14.047 -7.031 1 81.38 58 CYS B N 1
ATOM 1627 C CA . CYS B 1 58 ? 15.422 14.602 -7.633 1 81.38 58 CYS B CA 1
ATOM 1628 C C . CYS B 1 58 ? 16.266 15.328 -6.598 1 81.38 58 CYS B C 1
ATOM 1630 O O . CYS B 1 58 ? 17.484 15.156 -6.547 1 81.38 58 CYS B O 1
ATOM 1632 N N . SER B 1 59 ? 15.688 16.031 -5.734 1 83.75 59 SER B N 1
ATOM 1633 C CA . SER B 1 59 ? 16.406 16.812 -4.734 1 83.75 59 SER B CA 1
ATOM 1634 C C . SER B 1 59 ? 16.516 16.062 -3.416 1 83.75 59 SER B C 1
ATOM 1636 O O . SER B 1 59 ? 17.375 16.375 -2.584 1 83.75 59 SER B O 1
ATOM 1638 N N . GLY B 1 60 ? 15.648 15.141 -3.254 1 80.88 60 GLY B N 1
ATOM 1639 C CA . GLY B 1 60 ? 15.602 14.406 -1.999 1 80.88 60 GLY B CA 1
ATOM 1640 C C . GLY B 1 60 ? 15.008 15.219 -0.861 1 80.88 60 GLY B C 1
ATOM 1641 O O . GLY B 1 60 ? 15.18 14.875 0.309 1 80.88 60 GLY B O 1
ATOM 1642 N N . LYS B 1 61 ? 14.359 16.25 -1.21 1 85.75 61 LYS B N 1
ATOM 1643 C CA . LYS B 1 61 ? 13.82 17.125 -0.173 1 85.75 61 LYS B CA 1
ATOM 1644 C C . LYS B 1 61 ? 12.328 16.906 0.015 1 85.75 61 LYS B C 1
ATOM 1646 O O . LYS B 1 61 ? 11.609 16.609 -0.946 1 85.75 61 LYS B O 1
ATOM 1651 N N . CYS B 1 62 ? 11.992 16.984 1.256 1 83.06 62 CYS B N 1
ATOM 1652 C CA . CYS B 1 62 ? 10.578 17.016 1.599 1 83.06 62 CYS B CA 1
ATOM 1653 C C . CYS B 1 62 ? 10.008 18.422 1.41 1 83.06 62 CYS B C 1
ATOM 1655 O O . CYS B 1 62 ? 10.492 19.391 2.008 1 83.06 62 CYS B O 1
ATOM 1657 N N . SER B 1 63 ? 9.07 18.562 0.607 1 71.94 63 SER B N 1
ATOM 1658 C CA . SER B 1 63 ? 8.555 19.891 0.26 1 71.94 63 SER B CA 1
ATOM 1659 C C . SER B 1 63 ? 7.473 20.328 1.24 1 71.94 63 SER B C 1
ATOM 1661 O O . SER B 1 63 ? 7.34 21.531 1.523 1 71.94 63 SER B O 1
ATOM 1663 N N . HIS B 1 64 ? 6.664 19.484 1.7 1 70.56 64 HIS B N 1
ATOM 1664 C CA . HIS B 1 64 ? 5.555 19.828 2.586 1 70.56 64 HIS B CA 1
ATOM 1665 C C . HIS B 1 64 ? 5.375 18.766 3.672 1 70.56 64 HIS B C 1
ATOM 1667 O O . HIS B 1 64 ? 5.543 17.578 3.416 1 70.56 64 HIS B O 1
ATOM 1673 N N . GLN B 1 65 ? 5.164 19.391 4.887 1 73.69 65 GLN B N 1
ATOM 1674 C CA . GLN B 1 65 ? 4.961 18.469 6 1 73.69 65 GLN B CA 1
ATOM 1675 C C . GLN B 1 65 ? 3.83 18.953 6.91 1 73.69 65 GLN B C 1
ATOM 1677 O O . GLN B 1 65 ? 4.082 19.562 7.949 1 73.69 65 GLN B O 1
ATOM 1682 N N . PRO B 1 66 ? 2.631 18.656 6.363 1 80.19 66 PRO B N 1
ATOM 1683 C CA . PRO B 1 66 ? 1.577 18.969 7.332 1 80.19 66 PRO B CA 1
ATOM 1684 C C . PRO B 1 66 ? 1.596 18.047 8.547 1 80.19 66 PRO B C 1
ATOM 1686 O O . PRO B 1 66 ? 1.956 16.875 8.43 1 80.19 66 PRO B O 1
ATOM 1689 N N . GLU B 1 67 ? 1.443 18.672 9.68 1 78.62 67 GLU B N 1
ATOM 1690 C CA . GLU B 1 67 ? 1.209 17.828 10.844 1 78.62 67 GLU B CA 1
ATOM 1691 C C . GLU B 1 67 ? -0.233 17.328 10.883 1 78.62 67 GLU B C 1
ATOM 1693 O O . GLU B 1 67 ? -1.173 18.109 10.82 1 78.62 67 GLU B O 1
ATOM 1698 N N . LEU B 1 68 ? -0.302 16.031 10.758 1 87.69 68 LEU B N 1
ATOM 1699 C CA . LEU B 1 68 ? -1.604 15.406 10.93 1 87.69 68 LEU B CA 1
ATOM 1700 C C . LEU B 1 68 ? -1.736 14.797 12.328 1 87.69 68 LEU B C 1
ATOM 1702 O O . LEU B 1 68 ? -0.82 14.906 13.141 1 87.69 68 LEU B O 1
ATOM 1706 N N . SER B 1 69 ? -2.887 14.359 12.633 1 84.44 69 SER B N 1
ATOM 1707 C CA . SER B 1 69 ? -3.104 13.742 13.93 1 84.44 69 SER B CA 1
ATOM 1708 C C . SER B 1 69 ? -2.705 12.266 13.914 1 84.44 69 SER B C 1
ATOM 1710 O O . SER B 1 69 ? -2.979 11.555 12.945 1 84.44 69 SER B O 1
ATOM 1712 N N . GLY B 1 70 ? -1.821 11.852 14.898 1 90.25 70 GLY B N 1
ATOM 1713 C CA . GLY B 1 70 ? -1.559 10.438 15.117 1 90.25 70 GLY B CA 1
ATOM 1714 C C . GLY B 1 70 ? -0.466 9.883 14.227 1 90.25 70 GLY B C 1
ATOM 1715 O O . GLY B 1 70 ? 0.149 10.625 13.453 1 90.25 70 GLY B O 1
ATOM 1716 N N . GLU B 1 71 ? -0.168 8.602 14.359 1 92.88 71 GLU B N 1
ATOM 1717 C CA . GLU B 1 71 ? 0.788 7.863 13.539 1 92.88 71 GLU B CA 1
ATOM 1718 C C . GLU B 1 71 ? 0.175 7.477 12.195 1 92.88 71 GLU B C 1
ATOM 1720 O O . GLU B 1 71 ? -0.694 6.605 12.133 1 92.88 71 GLU B O 1
ATOM 1725 N N . ASN B 1 72 ? 0.633 8.078 11.102 1 92.44 72 ASN B N 1
ATOM 1726 C CA . ASN B 1 72 ? 0.111 7.781 9.773 1 92.44 72 ASN B CA 1
ATOM 1727 C C . ASN B 1 72 ? 0.674 6.469 9.234 1 92.44 72 ASN B C 1
ATOM 1729 O O . ASN B 1 72 ? 1.892 6.285 9.18 1 92.44 72 ASN B O 1
ATOM 1733 N N . ILE B 1 73 ? -0.221 5.574 8.734 1 89.81 73 ILE B N 1
ATOM 1734 C CA . ILE B 1 73 ? 0.248 4.234 8.398 1 89.81 73 ILE B CA 1
ATOM 1735 C C . ILE B 1 73 ? -0.102 3.908 6.949 1 89.81 73 ILE B C 1
ATOM 1737 O O . ILE B 1 73 ? 0.536 3.057 6.324 1 89.81 73 ILE B O 1
ATOM 1741 N N . ASN B 1 74 ? -1.114 4.555 6.398 1 90.5 74 ASN B N 1
ATOM 1742 C CA . ASN B 1 74 ? -1.5 4.336 5.008 1 90.5 74 ASN B CA 1
ATOM 1743 C C . ASN B 1 74 ? -1.583 5.648 4.238 1 90.5 74 ASN B C 1
ATOM 1745 O O . ASN B 1 74 ? -2.01 6.668 4.781 1 90.5 74 ASN B O 1
ATOM 1749 N N . ILE B 1 75 ? -1.226 5.609 3.016 1 92.75 75 ILE B N 1
ATOM 1750 C CA . ILE B 1 75 ? -1.286 6.781 2.152 1 92.75 75 ILE B CA 1
ATOM 1751 C C . ILE B 1 75 ? -1.511 6.348 0.706 1 92.75 75 ILE B C 1
ATOM 1753 O O . ILE B 1 75 ? -0.938 5.355 0.253 1 92.75 75 ILE B O 1
ATOM 1757 N N . THR B 1 76 ? -2.361 7.07 -0.018 1 92.38 76 THR B N 1
ATOM 1758 C CA . THR B 1 76 ? -2.609 6.766 -1.423 1 92.38 76 THR B CA 1
ATOM 1759 C C . THR B 1 76 ? -3.02 8.023 -2.184 1 92.38 76 THR B C 1
ATOM 1761 O O . THR B 1 76 ? -3.75 8.867 -1.656 1 92.38 76 THR B O 1
ATOM 1764 N N . TYR B 1 77 ? -2.557 8.117 -3.451 1 93.44 77 TYR B N 1
ATOM 1765 C CA . TYR B 1 77 ? -2.969 9.203 -4.336 1 93.44 77 TYR B CA 1
ATOM 1766 C C . TYR B 1 77 ? -4.316 8.898 -4.98 1 93.44 77 TYR B C 1
ATOM 1768 O O . TYR B 1 77 ? -4.578 7.758 -5.379 1 93.44 77 TYR B O 1
ATOM 1776 N N . LYS B 1 78 ? -5.043 9.969 -5.027 1 92.62 78 LYS B N 1
ATOM 1777 C CA . LYS B 1 78 ? -6.133 9.914 -5.996 1 92.62 78 LYS B CA 1
ATOM 1778 C C . LYS B 1 78 ? -5.594 9.789 -7.418 1 92.62 78 LYS B C 1
ATOM 1780 O O . LYS B 1 78 ? -4.562 10.367 -7.754 1 92.62 78 LYS B O 1
ATOM 1785 N N . PRO B 1 79 ? -6.301 9.047 -8.266 1 90.31 79 PRO B N 1
ATOM 1786 C CA . PRO B 1 79 ? -5.719 8.727 -9.57 1 90.31 79 PRO B CA 1
ATOM 1787 C C . PRO B 1 79 ? -5.449 9.969 -10.414 1 90.31 79 PRO B C 1
ATOM 1789 O O . PRO B 1 79 ? -4.543 9.961 -11.258 1 90.31 79 PRO B O 1
ATOM 1792 N N . ASP B 1 80 ? -6.113 11.023 -10.219 1 92.25 80 ASP B N 1
ATOM 1793 C CA . ASP B 1 80 ? -5.902 12.219 -11.023 1 92.25 80 ASP B CA 1
ATOM 1794 C C . ASP B 1 80 ? -4.797 13.094 -10.438 1 92.25 80 ASP B C 1
ATOM 1796 O O . ASP B 1 80 ? -4.492 14.156 -10.977 1 92.25 80 ASP B O 1
ATOM 1800 N N . GLY B 1 81 ? -4.293 12.68 -9.305 1 93.69 81 GLY B N 1
ATOM 1801 C CA . GLY B 1 81 ? -3.146 13.352 -8.711 1 93.69 81 GLY B CA 1
ATOM 1802 C C . GLY B 1 81 ? -3.523 14.578 -7.902 1 93.69 81 GLY B C 1
ATOM 1803 O O . GLY B 1 81 ? -2.65 15.328 -7.457 1 93.69 81 GLY B O 1
ATOM 1804 N N . THR B 1 82 ? -4.809 14.758 -7.648 1 94.56 82 THR B N 1
ATOM 1805 C CA . THR B 1 82 ? -5.246 16.016 -7.047 1 94.56 82 THR B CA 1
ATOM 1806 C C . THR B 1 82 ? -5.285 15.898 -5.523 1 94.56 82 THR B C 1
ATOM 1808 O O . THR B 1 82 ? -5.156 16.891 -4.812 1 94.56 82 THR B O 1
ATOM 1811 N N . HIS B 1 83 ? -5.512 14.672 -5.031 1 94.31 83 HIS B N 1
ATOM 1812 C CA . HIS B 1 83 ? -5.637 14.469 -3.592 1 94.31 83 HIS B CA 1
ATOM 1813 C C . HIS B 1 83 ? -4.824 13.266 -3.133 1 94.31 83 HIS B C 1
ATOM 1815 O O . HIS B 1 83 ? -4.539 12.359 -3.926 1 94.31 83 HIS B O 1
ATOM 1821 N N . VAL B 1 84 ? -4.477 13.336 -1.877 1 95.06 84 VAL B N 1
ATOM 1822 C CA . VAL B 1 84 ? -3.9 12.203 -1.16 1 95.06 84 VAL B CA 1
ATOM 1823 C C . VAL B 1 84 ? -4.77 11.859 0.047 1 95.06 84 VAL B C 1
ATOM 1825 O O . VAL B 1 84 ? -5.23 12.75 0.763 1 95.06 84 VAL B O 1
ATOM 1828 N N . ALA B 1 85 ? -5.055 10.578 0.209 1 93.69 85 ALA B N 1
ATOM 1829 C CA . ALA B 1 85 ? -5.715 10.094 1.418 1 93.69 85 ALA B CA 1
ATOM 1830 C C . ALA B 1 85 ? -4.707 9.5 2.395 1 93.69 85 ALA B C 1
ATOM 1832 O O . ALA B 1 85 ? -3.809 8.758 1.992 1 93.69 85 ALA B O 1
ATOM 1833 N N . VAL B 1 86 ? -4.84 9.859 3.646 1 94.19 86 VAL B N 1
ATOM 1834 C CA . VAL B 1 86 ? -3.949 9.375 4.695 1 94.19 86 VAL B CA 1
ATOM 1835 C C . VAL B 1 86 ? -4.77 8.812 5.852 1 94.19 86 VAL B C 1
ATOM 1837 O O . VAL B 1 86 ? -5.715 9.445 6.32 1 94.19 86 VAL B O 1
ATOM 1840 N N . GLU B 1 87 ? -4.434 7.637 6.188 1 90.94 87 GLU B N 1
ATOM 1841 C CA . GLU B 1 87 ? -5.059 6.992 7.34 1 90.94 87 GLU B CA 1
ATOM 1842 C C . GLU B 1 87 ? -4.043 6.754 8.453 1 90.94 87 GLU B C 1
ATOM 1844 O O . GLU B 1 87 ? -2.916 6.328 8.195 1 90.94 87 GLU B O 1
ATOM 1849 N N . ASN B 1 88 ? -4.461 7.102 9.695 1 90.69 88 ASN B N 1
ATOM 1850 C CA . ASN B 1 88 ? -3.559 6.875 10.82 1 90.69 88 ASN B CA 1
ATOM 1851 C C . ASN B 1 88 ? -4.031 5.715 11.688 1 90.69 88 ASN B C 1
ATOM 1853 O O . ASN B 1 88 ? -5.047 5.082 11.391 1 90.69 88 ASN B O 1
ATOM 1857 N N . ARG B 1 89 ? -3.314 5.387 12.742 1 87.75 89 ARG B N 1
ATOM 1858 C CA . ARG B 1 89 ? -3.545 4.219 13.586 1 87.75 89 ARG B CA 1
ATOM 1859 C C . ARG B 1 89 ? -4.824 4.379 14.406 1 87.75 89 ARG B C 1
ATOM 1861 O O . ARG B 1 89 ? -5.34 3.404 14.953 1 87.75 89 ARG B O 1
ATOM 1868 N N . ASP B 1 90 ? -5.32 5.562 14.539 1 84.75 90 ASP B N 1
ATOM 1869 C CA . ASP B 1 90 ? -6.535 5.816 15.305 1 84.75 90 ASP B CA 1
ATOM 1870 C C . ASP B 1 90 ? -7.77 5.785 14.406 1 84.75 90 ASP B C 1
ATOM 1872 O O . ASP B 1 90 ? -8.828 6.285 14.789 1 84.75 90 ASP B O 1
ATOM 1876 N N . ASP B 1 91 ? -7.551 5.336 13.18 1 82.88 91 ASP B N 1
ATOM 1877 C CA . ASP B 1 91 ? -8.625 5.191 12.195 1 82.88 91 ASP B CA 1
ATOM 1878 C C . ASP B 1 91 ? -9.195 6.547 11.805 1 82.88 91 ASP B C 1
ATOM 1880 O O . ASP B 1 91 ? -10.414 6.699 11.688 1 82.88 91 ASP B O 1
ATOM 1884 N N . GLU B 1 92 ? -8.359 7.469 11.781 1 87.5 92 GLU B N 1
ATOM 1885 C CA . GLU B 1 92 ? -8.688 8.773 11.203 1 87.5 92 GLU B CA 1
ATOM 1886 C C . GLU B 1 92 ? -8.172 8.883 9.766 1 87.5 92 GLU B C 1
ATOM 1888 O O . GLU B 1 92 ? -7 8.617 9.5 1 87.5 92 GLU B O 1
ATOM 1893 N N . LEU B 1 93 ? -9.102 9.258 8.945 1 89.69 93 LEU B N 1
ATOM 1894 C CA . LEU B 1 93 ? -8.781 9.477 7.535 1 89.69 93 LEU B CA 1
ATOM 1895 C C . LEU B 1 93 ? -8.719 10.969 7.223 1 89.69 93 LEU B C 1
ATOM 1897 O O . LEU B 1 93 ? -9.633 11.719 7.57 1 89.69 93 LEU B O 1
ATOM 1901 N N . ARG B 1 94 ? -7.633 11.367 6.617 1 92.25 94 ARG B N 1
ATOM 1902 C CA . ARG B 1 94 ? -7.469 12.734 6.133 1 92.25 94 ARG B CA 1
ATOM 1903 C C . ARG B 1 94 ? -7.289 12.758 4.617 1 92.25 94 ARG B C 1
ATOM 1905 O O . ARG B 1 94 ? -6.598 11.914 4.055 1 92.25 94 ARG B O 1
ATOM 1912 N N . ILE B 1 95 ? -7.988 13.742 4.062 1 92.56 95 ILE B N 1
ATOM 1913 C CA . ILE B 1 95 ? -7.781 14 2.643 1 92.56 95 ILE B CA 1
ATOM 1914 C C . ILE B 1 95 ? -7.012 15.312 2.465 1 92.56 95 ILE B C 1
ATOM 1916 O O . ILE B 1 95 ? -7.422 16.359 2.98 1 92.56 95 ILE B O 1
ATOM 1920 N N . LEU B 1 96 ? -5.906 15.234 1.749 1 94.38 96 LEU B N 1
ATOM 1921 C CA . LEU B 1 96 ? -5.07 16.406 1.502 1 94.38 96 LEU B CA 1
ATOM 1922 C C . LEU B 1 96 ? -5.199 16.859 0.054 1 94.38 96 LEU B C 1
ATOM 1924 O O . LEU B 1 96 ? -5.262 16.047 -0.861 1 94.38 96 LEU B O 1
ATOM 1928 N N . ASP B 1 97 ? -5.238 18.156 -0.093 1 93 97 ASP B N 1
ATOM 1929 C CA . ASP B 1 97 ? -5.016 18.734 -1.412 1 93 97 ASP B CA 1
ATOM 1930 C C . ASP B 1 97 ? -3.533 18.734 -1.774 1 93 97 ASP B C 1
ATOM 1932 O O . ASP B 1 97 ? -2.695 19.203 -0.998 1 93 97 ASP B O 1
ATOM 1936 N N . VAL B 1 98 ? -3.197 18.219 -2.943 1 92.75 98 VAL B N 1
ATOM 1937 C CA . VAL B 1 98 ? -1.793 18.016 -3.291 1 92.75 98 VAL B CA 1
ATOM 1938 C C . VAL B 1 98 ? -1.126 19.375 -3.527 1 92.75 98 VAL B C 1
ATOM 1940 O O . VAL B 1 98 ? 0.069 19.531 -3.273 1 92.75 98 VAL B O 1
ATOM 1943 N N . ARG B 1 99 ? -1.826 20.312 -4.02 1 89.19 99 ARG B N 1
ATOM 1944 C CA . ARG B 1 99 ? -1.245 21.625 -4.332 1 89.19 99 ARG B CA 1
ATOM 1945 C C . ARG B 1 99 ? -0.783 22.328 -3.068 1 89.19 99 ARG B C 1
ATOM 1947 O O . ARG B 1 99 ? 0.356 22.797 -2.994 1 89.19 99 ARG B O 1
ATOM 1954 N N . LYS B 1 100 ? -1.601 22.375 -2.08 1 87.88 100 LYS B N 1
ATOM 1955 C CA . LYS B 1 100 ? -1.254 23.016 -0.821 1 87.88 100 LYS B CA 1
ATOM 1956 C C . LYS B 1 100 ? -0.704 22.016 0.187 1 87.88 100 LYS B C 1
ATOM 1958 O O . LYS B 1 100 ? -0.048 22.406 1.158 1 87.88 100 LYS B O 1
ATOM 1963 N N . PHE B 1 101 ? -0.963 20.766 -0.043 1 89.5 101 PHE B N 1
ATOM 1964 C CA . PHE B 1 101 ? -0.637 19.594 0.766 1 89.5 101 PHE B CA 1
ATOM 1965 C C . PHE B 1 101 ? -1.106 19.781 2.203 1 89.5 101 PHE B C 1
ATOM 1967 O O . PHE B 1 101 ? -0.331 19.594 3.145 1 89.5 101 PHE B O 1
ATOM 1974 N N . LYS B 1 102 ? -2.312 20.266 2.32 1 89.19 102 LYS B N 1
ATOM 1975 C CA . LYS B 1 102 ? -3.016 20.453 3.588 1 89.19 102 LYS B CA 1
ATOM 1976 C C . LYS B 1 102 ? -4.285 19.609 3.637 1 89.19 102 LYS B C 1
ATOM 1978 O O . LYS B 1 102 ? -4.918 19.375 2.605 1 89.19 102 LYS B O 1
ATOM 1983 N N . PRO B 1 103 ? -4.566 19.203 4.848 1 89.94 103 PRO B N 1
ATOM 1984 C CA . PRO B 1 103 ? -5.816 18.453 4.961 1 89.94 103 PRO B CA 1
ATOM 1985 C C . PRO B 1 103 ? -7.047 19.297 4.668 1 89.94 103 PRO B C 1
ATOM 1987 O O . PRO B 1 103 ? -7.133 20.453 5.125 1 89.94 103 PRO B O 1
ATOM 1990 N N . ILE B 1 104 ? -7.941 18.766 3.891 1 88.06 104 ILE B N 1
ATOM 1991 C CA . ILE B 1 104 ? -9.156 19.5 3.555 1 88.06 104 ILE B CA 1
ATOM 1992 C C . ILE B 1 104 ? -10.375 18.734 4.07 1 88.06 104 ILE B C 1
ATOM 1994 O O . ILE B 1 104 ? -11.484 19.281 4.098 1 88.06 104 ILE B O 1
ATOM 1998 N N . HIS B 1 105 ? -10.242 17.484 4.395 1 85.69 105 HIS B N 1
ATOM 1999 C CA . HIS B 1 105 ? -11.312 16.672 4.945 1 85.69 105 HIS B CA 1
ATOM 2000 C C . HIS B 1 105 ? -10.781 15.703 6 1 85.69 105 HIS B C 1
ATOM 2002 O O . HIS B 1 105 ? -9.641 15.258 5.922 1 85.69 105 HIS B O 1
ATOM 2008 N N . LYS B 1 106 ? -11.594 15.492 7.016 1 86.5 106 LYS B N 1
ATOM 2009 C CA . LYS B 1 106 ? -11.305 14.547 8.094 1 86.5 106 LYS B CA 1
ATOM 2010 C C . LYS B 1 106 ? -12.492 13.609 8.336 1 86.5 106 LYS B C 1
ATOM 2012 O O . LYS B 1 106 ? -13.633 14.062 8.422 1 86.5 106 LYS B O 1
ATOM 2017 N N . LEU B 1 107 ? -12.133 12.32 8.305 1 82.06 107 LEU B N 1
ATOM 2018 C CA . LEU B 1 107 ? -13.133 11.312 8.641 1 82.06 107 LEU B CA 1
ATOM 2019 C C . LEU B 1 107 ? -12.617 10.375 9.734 1 82.06 107 LEU B C 1
ATOM 2021 O O . LEU B 1 107 ? -11.461 9.953 9.695 1 82.06 107 LEU B O 1
ATOM 2025 N N . LYS B 1 108 ? -13.438 10.172 10.781 1 80.69 108 LYS B N 1
ATOM 2026 C CA . LYS B 1 108 ? -13.125 9.219 11.844 1 80.69 108 LYS B CA 1
ATOM 2027 C C . LYS B 1 108 ? -14.07 8.023 11.812 1 80.69 108 LYS B C 1
ATOM 2029 O O . LYS B 1 108 ? -15.289 8.195 11.703 1 80.69 108 LYS B O 1
ATOM 2034 N N . PHE B 1 109 ? -13.406 6.871 11.695 1 71.06 109 PHE B N 1
ATOM 2035 C CA . PHE B 1 109 ? -14.195 5.648 11.688 1 71.06 109 PHE B CA 1
ATOM 2036 C C . PHE B 1 109 ? -14.367 5.105 13.102 1 71.06 109 PHE B C 1
ATOM 2038 O O . PHE B 1 109 ? -13.391 4.988 13.852 1 71.06 109 PHE B O 1
ATOM 2045 N N . ASN B 1 110 ? -15.562 5.281 13.633 1 61.09 110 ASN B N 1
ATOM 2046 C CA . ASN B 1 110 ? -15.891 4.691 14.922 1 61.09 110 ASN B CA 1
ATOM 2047 C C . ASN B 1 110 ? -16.484 3.291 14.766 1 61.09 110 ASN B C 1
ATOM 2049 O O . ASN B 1 110 ? -17.562 3.127 14.195 1 61.09 110 ASN B O 1
ATOM 2053 N N . TYR B 1 111 ? -15.484 2.395 14.5 1 54.78 111 TYR B N 1
ATOM 2054 C CA . TYR B 1 111 ? -16.047 1.051 14.43 1 54.78 111 TYR B CA 1
ATOM 2055 C C . TYR B 1 111 ? -16.734 0.672 15.734 1 54.78 111 TYR B C 1
ATOM 2057 O O . TYR B 1 111 ? -16.297 1.078 16.812 1 54.78 111 TYR B O 1
ATOM 2065 N N . GLU B 1 112 ? -17.984 0.533 15.602 1 50.81 112 GLU B N 1
ATOM 2066 C CA . GLU B 1 112 ? -18.625 0 16.797 1 50.81 112 GLU B CA 1
ATOM 2067 C C . GLU B 1 112 ? -17.734 -1.042 17.484 1 50.81 112 GLU B C 1
ATOM 2069 O O . GLU B 1 112 ? -16.984 -1.759 16.812 1 50.81 112 GLU B O 1
ATOM 2074 N N . ALA B 1 113 ? -17.453 -0.793 18.812 1 45 113 ALA B N 1
ATOM 2075 C CA . ALA B 1 113 ? -16.688 -1.593 19.766 1 45 113 ALA B CA 1
ATOM 2076 C C . ALA B 1 113 ? -16.734 -3.074 19.406 1 45 113 ALA B C 1
ATOM 2078 O O . ALA B 1 113 ? -15.781 -3.814 19.656 1 45 113 ALA B O 1
ATOM 2079 N N . SER B 1 114 ? -17.812 -3.451 18.828 1 45.5 114 SER B N 1
ATOM 2080 C CA . SER B 1 114 ? -17.984 -4.898 18.766 1 45.5 114 SER B CA 1
ATOM 2081 C C . SER B 1 114 ? -17.109 -5.52 17.688 1 45.5 114 SER B C 1
ATOM 2083 O O . SER B 1 114 ? -16.859 -6.727 17.703 1 45.5 114 SER B O 1
ATOM 2085 N N . ILE B 1 115 ? -16.828 -4.852 16.719 1 50.09 115 ILE B N 1
ATOM 2086 C CA . ILE B 1 115 ? -15.977 -5.473 15.711 1 50.09 115 ILE B CA 1
ATOM 2087 C C . ILE B 1 115 ? -14.633 -4.742 15.641 1 50.09 115 ILE B C 1
ATOM 2089 O O . ILE B 1 115 ? -14.578 -3.578 15.234 1 50.09 115 ILE B O 1
ATOM 2093 N N . LEU B 1 116 ? -13.828 -5.043 16.578 1 55.5 116 LEU B N 1
ATOM 2094 C CA . LEU B 1 116 ? -12.508 -4.43 16.562 1 55.5 116 LEU B CA 1
ATOM 2095 C C . LEU B 1 116 ? -11.82 -4.629 15.219 1 55.5 116 LEU B C 1
ATOM 2097 O O . LEU B 1 116 ? -11.273 -5.699 14.945 1 55.5 116 LEU B O 1
ATOM 2101 N N . LEU B 1 117 ? -12.211 -3.834 14.211 1 63.38 117 LEU B N 1
ATOM 2102 C CA . LEU B 1 117 ? -11.547 -3.875 12.914 1 63.38 117 LEU B CA 1
ATOM 2103 C C . LEU B 1 117 ? -10.453 -2.814 12.836 1 63.38 117 LEU B C 1
ATOM 2105 O O . LEU B 1 117 ? -10.562 -1.755 13.453 1 63.38 117 LEU B O 1
ATOM 2109 N N . PHE B 1 118 ? -9.328 -3.293 12.438 1 68.5 118 PHE B N 1
ATOM 2110 C CA . PHE B 1 118 ? -8.281 -2.326 12.141 1 68.5 118 PHE B CA 1
ATOM 2111 C C . PHE B 1 118 ? -8.141 -2.121 10.633 1 68.5 118 PHE B C 1
ATOM 2113 O O . PHE B 1 118 ? -8.234 -3.076 9.859 1 68.5 118 PHE B O 1
ATOM 2120 N N . VAL B 1 119 ? -8.086 -0.856 10.312 1 70.81 119 VAL B N 1
ATOM 2121 C CA . VAL B 1 119 ? -7.828 -0.555 8.906 1 70.81 119 VAL B CA 1
ATOM 2122 C C . VAL B 1 119 ? -6.422 -1.016 8.531 1 70.81 119 VAL B C 1
ATOM 2124 O O . VAL B 1 119 ? -5.457 -0.72 9.242 1 70.81 119 VAL B O 1
ATOM 2127 N N . ASN B 1 120 ? -6.391 -1.712 7.492 1 75.56 120 ASN B N 1
ATOM 2128 C CA . ASN B 1 120 ? -5.098 -2.236 7.062 1 75.56 120 ASN B CA 1
ATOM 2129 C C . ASN B 1 120 ? -4.586 -1.512 5.82 1 75.56 120 ASN B C 1
ATOM 2131 O O . ASN B 1 120 ? -3.375 -1.403 5.617 1 75.56 120 ASN B O 1
ATOM 2135 N N . GLU B 1 121 ? -5.531 -1.031 4.992 1 83.06 121 GLU B N 1
ATOM 2136 C CA . GLU B 1 121 ? -5.148 -0.397 3.734 1 83.06 121 GLU B CA 1
ATOM 2137 C C . GLU B 1 121 ? -6.281 0.461 3.182 1 83.06 121 GLU B C 1
ATOM 2139 O O . GLU B 1 121 ? -7.457 0.189 3.439 1 83.06 121 GLU B O 1
ATOM 2144 N N . ILE B 1 122 ? -5.879 1.499 2.443 1 87.62 122 ILE B N 1
ATOM 2145 C CA . ILE B 1 122 ? -6.844 2.348 1.754 1 87.62 122 ILE B CA 1
ATOM 2146 C C . ILE B 1 122 ? -6.457 2.482 0.283 1 87.62 122 ILE B C 1
ATOM 2148 O O . ILE B 1 122 ? -5.273 2.473 -0.056 1 87.62 122 ILE B O 1
ATOM 2152 N N . ALA B 1 123 ? -7.426 2.586 -0.569 1 87.19 123 ALA B N 1
ATOM 2153 C CA . ALA B 1 123 ? -7.195 2.766 -2 1 87.19 123 ALA B CA 1
ATOM 2154 C C . ALA B 1 123 ? -8.367 3.48 -2.66 1 87.19 123 ALA B C 1
ATOM 2156 O O . ALA B 1 123 ? -9.531 3.201 -2.348 1 87.19 123 ALA B O 1
ATOM 2157 N N . TRP B 1 124 ? -8.031 4.34 -3.633 1 88.19 124 TRP B N 1
ATOM 2158 C CA . TRP B 1 124 ? -9.055 4.949 -4.473 1 88.19 124 TRP B CA 1
ATOM 2159 C C . TRP B 1 124 ? -9.469 4 -5.598 1 88.19 124 TRP B C 1
ATOM 2161 O O . TRP B 1 124 ? -8.648 3.24 -6.109 1 88.19 124 TRP B O 1
ATOM 2171 N N . ASN B 1 125 ? -10.75 4.094 -5.875 1 83.81 125 ASN B N 1
ATOM 2172 C CA . ASN B 1 125 ? -11.125 3.408 -7.105 1 83.81 125 ASN B CA 1
ATOM 2173 C C . ASN B 1 125 ? -10.57 4.125 -8.336 1 83.81 125 ASN B C 1
ATOM 2175 O O . ASN B 1 125 ? -10.016 5.219 -8.227 1 83.81 125 ASN B O 1
ATOM 2179 N N . MET B 1 126 ? -10.734 3.516 -9.43 1 84.94 126 MET B N 1
ATOM 2180 C CA . MET B 1 126 ? -10.133 3.994 -10.672 1 84.94 126 MET B CA 1
ATOM 2181 C C . MET B 1 126 ? -10.625 5.395 -11.008 1 84.94 126 MET B C 1
ATOM 2183 O O . MET B 1 126 ? -9.852 6.238 -11.469 1 84.94 126 MET B O 1
ATOM 2187 N N . SER B 1 127 ? -11.914 5.645 -10.773 1 86.75 127 SER B N 1
ATOM 2188 C CA . SER B 1 127 ? -12.492 6.941 -11.117 1 86.75 127 SER B CA 1
ATOM 2189 C C . SER B 1 127 ? -12.117 8 -10.094 1 86.75 127 SER B C 1
ATOM 2191 O O . SER B 1 127 ? -12.25 9.203 -10.352 1 86.75 127 SER B O 1
ATOM 2193 N N . GLY B 1 128 ? -11.711 7.582 -8.922 1 88.25 128 GLY B N 1
ATOM 2194 C CA . GLY B 1 128 ? -11.32 8.5 -7.867 1 88.25 128 GLY B CA 1
ATOM 2195 C C . GLY B 1 128 ? -12.5 9.055 -7.09 1 88.25 128 GLY B C 1
ATOM 2196 O O . GLY B 1 128 ? -12.344 9.984 -6.293 1 88.25 128 GLY B O 1
ATOM 2197 N N . ASP B 1 129 ? -13.695 8.547 -7.262 1 86.94 129 ASP B N 1
ATOM 2198 C CA . ASP B 1 129 ? -14.875 9.07 -6.586 1 86.94 129 ASP B CA 1
ATOM 2199 C C . ASP B 1 129 ? -15.18 8.281 -5.316 1 86.94 129 ASP B C 1
ATOM 2201 O O . ASP B 1 129 ? -15.977 8.711 -4.48 1 86.94 129 ASP B O 1
ATOM 2205 N N . MET B 1 130 ? -14.516 7.188 -5.137 1 84.38 130 MET B N 1
ATOM 2206 C CA . MET B 1 130 ? -14.695 6.352 -3.953 1 84.38 130 MET B CA 1
ATOM 2207 C C . MET B 1 130 ? -13.352 5.945 -3.365 1 84.38 130 MET B C 1
ATOM 2209 O O . MET B 1 130 ? -12.406 5.668 -4.105 1 84.38 130 MET B O 1
ATOM 2213 N N . LEU B 1 131 ? -13.352 5.887 -1.992 1 86.5 131 LEU B N 1
ATOM 2214 C CA . LEU B 1 131 ? -12.211 5.359 -1.252 1 86.5 131 LEU B CA 1
ATOM 2215 C C . LEU B 1 131 ? -12.57 4.047 -0.561 1 86.5 131 LEU B C 1
ATOM 2217 O O . LEU B 1 131 ? -13.594 3.965 0.125 1 86.5 131 LEU B O 1
ATOM 2221 N N . PHE B 1 132 ? -11.758 3.109 -0.755 1 82.56 132 PHE B N 1
ATOM 2222 C CA . PHE B 1 132 ? -11.977 1.806 -0.14 1 82.56 132 PHE B CA 1
ATOM 2223 C C . PHE B 1 132 ? -11.016 1.584 1.018 1 82.56 132 PHE B C 1
ATOM 2225 O O . PHE B 1 132 ? -9.844 1.966 0.939 1 82.56 132 PHE B O 1
ATOM 2232 N N . LEU B 1 133 ? -11.547 0.979 2.006 1 81.31 133 LEU B N 1
ATOM 2233 C CA . LEU B 1 133 ? -10.758 0.566 3.158 1 81.31 133 LEU B CA 1
ATOM 2234 C C . LEU B 1 133 ? -10.875 -0.936 3.393 1 81.31 133 LEU B C 1
ATOM 2236 O O . LEU B 1 133 ? -11.961 -1.504 3.258 1 81.31 133 LEU B O 1
ATOM 2240 N N . THR B 1 134 ? -9.727 -1.483 3.637 1 77.88 134 THR B N 1
ATOM 2241 C CA . THR B 1 134 ? -9.766 -2.875 4.074 1 77.88 134 THR B CA 1
ATOM 2242 C C . THR B 1 134 ? -9.57 -2.971 5.586 1 77.88 134 THR B C 1
ATOM 2244 O O . THR B 1 134 ? -8.797 -2.205 6.168 1 77.88 134 THR B O 1
ATOM 2247 N N . THR B 1 135 ? -10.359 -3.822 6.156 1 75.12 135 THR B N 1
ATOM 2248 C CA . THR B 1 135 ? -10.242 -4.035 7.594 1 75.12 135 THR B CA 1
ATOM 2249 C C . THR B 1 135 ? -9.953 -5.5 7.902 1 75.12 135 THR B C 1
ATOM 2251 O O . THR B 1 135 ? -10.289 -6.387 7.117 1 75.12 135 THR B O 1
ATOM 2254 N N . LEU B 1 136 ? -9.055 -5.688 8.805 1 70 136 LEU B N 1
ATOM 2255 C CA . LEU B 1 136 ? -8.789 -7.012 9.359 1 70 136 LEU B CA 1
ATOM 2256 C C . LEU B 1 136 ? -9.375 -7.152 10.758 1 70 136 LEU B C 1
ATOM 2258 O O . LEU B 1 136 ? -9.508 -6.16 11.477 1 70 136 LEU B O 1
ATOM 2262 N N . PRO B 1 137 ? -9.898 -8.422 10.969 1 61.31 137 PRO B N 1
ATOM 2263 C CA . PRO B 1 137 ? -10.328 -8.625 12.359 1 61.31 137 PRO B CA 1
ATOM 2264 C C . PRO B 1 137 ? -9.203 -8.43 13.367 1 61.31 137 PRO B C 1
ATOM 2266 O O . PRO B 1 137 ? -8.031 -8.672 13.047 1 61.31 137 PRO B O 1
ATOM 2269 N N . SER B 1 138 ? -9.438 -7.691 14.375 1 54.16 138 SER B N 1
ATOM 2270 C CA . SER B 1 138 ? -8.438 -7.582 15.438 1 54.16 138 SER B CA 1
ATOM 2271 C C . SER B 1 138 ? -7.984 -8.961 15.906 1 54.16 138 SER B C 1
ATOM 2273 O O . SER B 1 138 ? -8.766 -9.914 15.906 1 54.16 138 SER B O 1
ATOM 2275 N N . ARG B 1 139 ? -6.652 -9.266 15.805 1 45.41 139 ARG B N 1
ATOM 2276 C CA . ARG B 1 139 ? -6.227 -10.484 16.484 1 45.41 139 ARG B CA 1
ATOM 2277 C C . ARG B 1 139 ? -6.988 -10.688 17.781 1 45.41 139 ARG B C 1
ATOM 2279 O O . ARG B 1 139 ? -6.832 -11.711 18.453 1 45.41 139 ARG B O 1
ATOM 2286 N N . ALA B 1 140 ? -7.359 -9.703 18.516 1 40.78 140 ALA B N 1
ATOM 2287 C CA . ALA B 1 140 ? -8.031 -10.023 19.781 1 40.78 140 ALA B CA 1
ATOM 2288 C C . ALA B 1 140 ? -9.32 -10.797 19.531 1 40.78 140 ALA B C 1
ATOM 2290 O O . ALA B 1 140 ? -9.922 -10.688 18.453 1 40.78 140 ALA B O 1
ATOM 2291 N N . GLY B 1 141 ? -9.891 -11.859 20.391 1 35.34 141 GLY B N 1
ATOM 2292 C CA . GLY B 1 141 ? -11.031 -12.742 20.562 1 35.34 141 GLY B CA 1
ATOM 2293 C C . GLY B 1 141 ? -12.305 -12.211 19.938 1 35.34 141 GLY B C 1
ATOM 2294 O O . GLY B 1 141 ? -12.266 -11.242 19.172 1 35.34 141 GLY B O 1
ATOM 2295 N N . ASN B 1 142 ? -13.469 -12.344 20.797 1 32.16 142 ASN B N 1
ATOM 2296 C CA . ASN B 1 142 ? -14.93 -12.398 20.734 1 32.16 142 ASN B CA 1
ATOM 2297 C C . ASN B 1 142 ? -15.508 -11.109 20.156 1 32.16 142 ASN B C 1
ATOM 2299 O O . ASN B 1 142 ? -15.602 -10.094 20.844 1 32.16 142 ASN B O 1
ATOM 2303 N N . PRO B 1 143 ? -15.25 -10.68 19.234 1 32.88 143 PRO B N 1
ATOM 2304 C CA . PRO B 1 143 ? -16.172 -9.57 18.969 1 32.88 143 PRO B CA 1
ATOM 2305 C C . PRO B 1 143 ? -17.625 -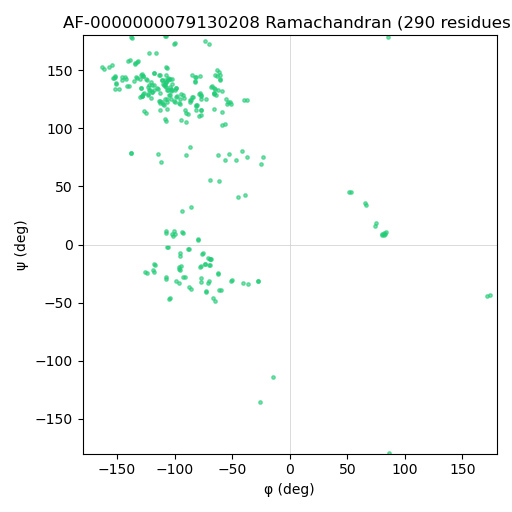10.023 18.844 1 32.88 143 PRO B C 1
ATOM 2307 O O . PRO B 1 143 ? -17.938 -10.906 18.047 1 32.88 143 PRO B O 1
ATOM 2310 N N . SER B 1 144 ? -18.266 -10.297 19.922 1 29.61 144 SER B N 1
ATOM 2311 C CA . SER B 1 144 ? -19.703 -10.039 19.969 1 29.61 144 SER B CA 1
ATOM 2312 C C . SER B 1 144 ? -20.062 -8.766 19.203 1 29.61 144 SER B C 1
ATOM 2314 O O . SER B 1 144 ? -19.531 -7.695 19.484 1 29.61 144 SER B O 1
ATOM 2316 N N . LEU B 1 145 ? -20.094 -8.719 18 1 28.53 145 LEU B N 1
ATOM 2317 C CA . LEU B 1 145 ? -20.938 -7.762 17.297 1 28.53 145 LEU B CA 1
ATOM 2318 C C . LEU B 1 145 ? -22.125 -7.348 18.156 1 28.53 145 LEU B C 1
ATOM 2320 O O . LEU B 1 145 ? -22.953 -8.188 18.531 1 28.53 145 LEU B O 1
ATOM 2324 N N . ALA B 1 146 ? -21.953 -6.602 19.234 1 23.73 146 ALA B N 1
ATOM 2325 C CA . ALA B 1 146 ? -23.203 -6.039 19.766 1 23.73 146 ALA B CA 1
ATOM 2326 C C . ALA B 1 146 ? -24.062 -5.477 18.641 1 23.73 146 ALA B C 1
ATOM 2328 O O . ALA B 1 146 ? -23.734 -4.449 18.047 1 23.73 146 ALA B O 1
ATOM 2329 N N . LEU B 1 147 ? -24.203 -6.078 17.5 1 19.14 147 LEU B N 1
ATOM 2330 C CA . LEU B 1 147 ? -25.531 -5.676 17.031 1 19.14 147 LEU B CA 1
ATOM 2331 C C . LEU B 1 147 ? -26.594 -6.016 18.062 1 19.14 147 LEU B C 1
ATOM 2333 O O . LEU B 1 147 ? -26.547 -7.074 18.688 1 19.14 147 LEU B O 1
#